Protein AF-J3P1W8-F1 (afdb_monomer_lite)

Sequence (292 aa):
MSPGVLLAPGYLTYLAATAWTIGYRFAWLTMVYPPERRAFFGLRDNEKKKWAGIAILWTFIPIWLDSIKPYLLLLASMVIDAAFCLCCCIISFALQESRDAIPLGVCALASGFLVVYHGWYNVCMQWKYLGVNNSVHMEHSKYRHKHHFALVKSAPWGKELRYFIYDGNPWDLGSRTANLRAALGASIWEWPLFWRQPERVEKYGRYGSESDLPMSERFLAMVRRLREEEPTASIPPVEEPRRGRSSEHTSSGDIAGTFELQRVQHTRADIHPAFRRRQATDRSSADIADMV

Foldseek 3Di:
DPPVPVVVVVVVVVVVVVVVLVVVVVVLVCVLCPVVCVVVVVDDPVVCVVCVVVCVVDHPRPQDLFNQLVVLLNLVVQLVVLVVQLVVLVVCVVVDDPDCVVVSVVSNVVSVCSNCVSVPPPNVVSCVACQQQVHDPCCCPPVVQWDKDWDWDQDPVGTDIDIDIDRHHFQGQVGSVVSNQQRQHVDPVSSNVSPDTRPQVVCQVVPPPPHRGDTHPVNVVVVVCVVVPDPPPPPPPPPPPPDPDDDDDDDDDDDDDDDDPPPPPPPPDDPPVVVVVVVVVVVVVVVVVVPD

Organism: Gaeumannomyces tritici (strain R3-111a-1) (NCBI:txid644352)

Structure (mmCIF, N/CA/C/O backbone):
data_AF-J3P1W8-F1
#
_entry.id   AF-J3P1W8-F1
#
loop_
_atom_site.group_PDB
_atom_site.id
_atom_site.type_symbol
_atom_site.label_atom_id
_atom_site.label_alt_id
_atom_site.label_comp_id
_atom_site.label_asym_id
_atom_site.label_entity_id
_atom_site.label_seq_id
_atom_site.pdbx_PDB_ins_code
_atom_site.Cartn_x
_atom_site.Cartn_y
_atom_site.Cartn_z
_atom_site.occupancy
_atom_site.B_iso_or_equiv
_atom_site.auth_seq_id
_atom_site.auth_comp_id
_atom_site.auth_asym_id
_atom_site.auth_atom_id
_atom_site.pdbx_PDB_model_num
ATOM 1 N N . MET A 1 1 ? -41.751 2.701 29.269 1.00 49.31 1 MET A N 1
ATOM 2 C CA . MET A 1 1 ? -41.100 1.805 28.287 1.00 49.31 1 MET A CA 1
ATOM 3 C C . MET A 1 1 ? -39.888 1.189 28.958 1.00 49.31 1 MET A C 1
ATOM 5 O O . MET A 1 1 ? -39.119 1.931 29.550 1.00 49.31 1 MET A O 1
ATOM 9 N N . SER A 1 2 ? -39.766 -0.141 28.951 1.00 47.50 2 SER A N 1
ATOM 10 C CA . SER A 1 2 ? -38.618 -0.824 29.561 1.00 47.50 2 SER A CA 1
ATOM 11 C C . SER A 1 2 ? -37.339 -0.476 28.781 1.00 47.50 2 SER A C 1
ATOM 13 O O . SER A 1 2 ? -37.315 -0.709 27.569 1.00 47.50 2 SER A O 1
ATOM 15 N N . PRO A 1 3 ? -36.282 0.047 29.430 1.00 54.16 3 PRO A N 1
ATOM 16 C CA . PRO A 1 3 ? -35.011 0.361 28.771 1.00 54.16 3 PRO A CA 1
ATOM 17 C C . PRO A 1 3 ? -34.315 -0.867 28.148 1.00 54.16 3 PRO A C 1
ATOM 19 O O . PRO A 1 3 ? -33.381 -0.712 27.369 1.00 54.16 3 PRO A O 1
ATOM 22 N N . GLY A 1 4 ? -34.792 -2.091 28.412 1.00 52.53 4 GLY A N 1
ATOM 23 C CA . GLY A 1 4 ? -34.206 -3.322 27.873 1.00 52.53 4 GLY A CA 1
ATOM 24 C C . GLY A 1 4 ? -34.480 -3.606 26.389 1.00 52.53 4 GLY A C 1
ATOM 25 O O . GLY A 1 4 ? -33.751 -4.388 25.789 1.00 52.53 4 GLY A O 1
ATOM 26 N N . VAL A 1 5 ? -35.493 -2.992 25.765 1.00 53.38 5 VAL A N 1
ATOM 27 C CA . VAL A 1 5 ? -35.917 -3.382 24.398 1.00 53.38 5 VAL A CA 1
ATOM 28 C C . VAL A 1 5 ? -35.161 -2.622 23.295 1.00 53.38 5 VAL A C 1
ATOM 30 O O . VAL A 1 5 ? -34.995 -3.136 22.193 1.00 53.38 5 VAL A O 1
ATOM 33 N N . LEU A 1 6 ? -34.626 -1.433 23.590 1.00 52.41 6 LEU A N 1
ATOM 34 C CA . LEU A 1 6 ? -33.919 -0.590 22.610 1.00 52.41 6 LEU A CA 1
ATOM 35 C C . LEU A 1 6 ? -32.416 -0.899 22.474 1.00 52.41 6 LEU A C 1
ATOM 37 O O . LEU A 1 6 ? -31.802 -0.487 21.494 1.00 52.41 6 LEU A O 1
ATOM 41 N N . LEU A 1 7 ? -31.828 -1.657 23.405 1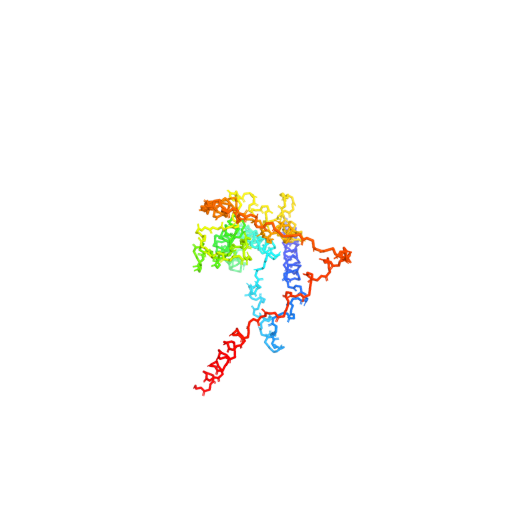.00 55.91 7 LEU A N 1
ATOM 42 C CA . LEU A 1 7 ? -30.406 -2.038 23.371 1.00 55.91 7 LEU A CA 1
ATOM 43 C C . LEU A 1 7 ? -30.119 -3.268 22.490 1.00 55.91 7 LEU A C 1
ATOM 45 O O . LEU A 1 7 ? -28.998 -3.437 22.009 1.00 55.91 7 LEU A O 1
ATOM 49 N N . ALA A 1 8 ? -31.126 -4.107 22.226 1.00 60.47 8 ALA A N 1
ATOM 50 C CA . ALA A 1 8 ? -30.959 -5.349 21.468 1.00 60.47 8 ALA A CA 1
ATOM 51 C C . ALA A 1 8 ? -30.479 -5.158 20.007 1.00 60.47 8 ALA A C 1
ATOM 53 O O . ALA A 1 8 ? -29.576 -5.889 19.590 1.00 60.47 8 ALA A O 1
ATOM 54 N N . PRO A 1 9 ? -30.984 -4.181 19.221 1.00 68.00 9 PRO A N 1
ATOM 55 C CA . PRO A 1 9 ? -30.551 -4.001 17.831 1.00 68.00 9 PRO A CA 1
ATOM 56 C C . PRO A 1 9 ? -29.108 -3.489 17.722 1.00 68.00 9 PRO A C 1
ATOM 58 O O . PRO A 1 9 ? -28.345 -3.939 16.865 1.00 68.00 9 PRO A O 1
ATOM 61 N N . GLY A 1 10 ? -28.714 -2.572 18.614 1.00 65.06 10 GLY A N 1
ATOM 62 C CA . GLY A 1 10 ? -27.361 -2.013 18.643 1.00 65.06 10 GLY A CA 1
ATOM 63 C C . GLY A 1 10 ? -26.318 -3.064 19.018 1.00 65.06 10 GLY A C 1
ATOM 64 O O . GLY A 1 10 ? -25.284 -3.173 18.361 1.00 65.06 10 GLY A O 1
ATOM 65 N N . TYR A 1 11 ? -26.628 -3.902 20.011 1.00 66.56 11 TYR A N 1
ATOM 66 C CA . TYR A 1 11 ? -25.740 -4.976 20.450 1.00 66.56 11 TYR A CA 1
ATOM 67 C C . TYR A 1 11 ? -25.550 -6.061 19.379 1.00 66.56 11 TYR A C 1
ATOM 69 O O . TYR A 1 11 ? -24.421 -6.470 19.110 1.00 66.56 11 TYR A O 1
ATOM 77 N N . LEU A 1 12 ? -26.623 -6.478 18.697 1.00 71.62 12 LEU A N 1
ATOM 78 C CA . LEU A 1 12 ? -26.531 -7.440 17.592 1.00 71.62 12 LEU A CA 1
ATOM 79 C C . LEU A 1 12 ? -25.739 -6.884 16.401 1.00 71.62 12 LEU A C 1
ATOM 81 O O . LEU A 1 12 ? -24.929 -7.604 15.820 1.00 71.62 12 LEU A O 1
ATOM 85 N N . THR A 1 13 ? -25.917 -5.602 16.071 1.00 70.69 13 THR A N 1
ATOM 86 C CA . THR A 1 13 ? -25.155 -4.941 14.998 1.00 70.69 13 THR A CA 1
ATOM 87 C C . THR A 1 13 ? -23.667 -4.862 15.344 1.00 70.69 13 THR A C 1
ATOM 89 O O . THR A 1 13 ? -22.818 -5.157 14.504 1.00 70.69 13 THR A O 1
ATOM 92 N N . TYR A 1 14 ? -23.342 -4.539 16.599 1.00 68.44 14 TYR A N 1
ATOM 93 C CA . TYR A 1 14 ? -21.970 -4.541 17.101 1.00 68.44 14 TYR A CA 1
ATOM 94 C C . TYR A 1 14 ? -21.339 -5.939 17.048 1.00 68.44 14 TYR A C 1
ATOM 96 O O . TYR A 1 14 ? -20.218 -6.088 16.559 1.00 68.44 14 TYR A O 1
ATOM 104 N N . LEU A 1 15 ? -22.055 -6.978 17.489 1.00 72.12 15 LEU A N 1
ATOM 105 C CA . LEU A 1 15 ? -21.570 -8.357 17.421 1.00 72.12 15 LEU A CA 1
ATOM 106 C C . LEU A 1 15 ? -21.371 -8.826 15.978 1.00 72.12 15 LEU A C 1
ATOM 108 O O . LEU A 1 15 ? -20.354 -9.450 15.688 1.00 72.12 15 LEU A O 1
ATOM 112 N N . ALA A 1 16 ? -22.286 -8.493 15.066 1.00 72.56 16 ALA A N 1
ATOM 113 C CA . ALA A 1 16 ? -22.156 -8.824 13.650 1.00 72.56 16 ALA A CA 1
ATOM 114 C C . ALA A 1 16 ? -20.953 -8.116 13.006 1.00 72.56 16 ALA A C 1
ATOM 116 O O . ALA A 1 16 ? -20.171 -8.757 12.305 1.00 72.56 16 ALA A O 1
ATOM 117 N N . ALA A 1 17 ? -20.747 -6.827 13.295 1.00 67.25 17 ALA A N 1
ATOM 118 C CA . ALA A 1 17 ? -19.581 -6.077 12.827 1.00 67.25 17 ALA A CA 1
ATOM 119 C C . ALA A 1 17 ? -18.270 -6.628 13.417 1.00 67.25 17 ALA A C 1
ATOM 121 O O . ALA A 1 17 ? -17.271 -6.773 12.713 1.00 67.25 17 ALA A O 1
ATOM 122 N N . THR A 1 18 ? -18.273 -7.010 14.693 1.00 68.75 18 THR A N 1
ATOM 123 C CA . THR A 1 18 ? -17.103 -7.596 15.363 1.00 68.75 18 THR A CA 1
ATOM 124 C C . THR A 1 18 ? -16.788 -8.991 14.815 1.00 68.75 18 THR A C 1
ATOM 126 O O . THR A 1 18 ? -15.640 -9.305 14.516 1.00 68.75 18 THR A O 1
ATOM 129 N N . ALA A 1 19 ? -17.802 -9.828 14.599 1.00 71.81 19 ALA A N 1
ATOM 130 C CA . ALA A 1 19 ? -17.633 -11.138 13.982 1.00 71.81 19 ALA A CA 1
ATOM 131 C C . ALA A 1 19 ? -17.141 -11.021 12.532 1.00 71.81 19 ALA A C 1
ATOM 133 O O . ALA A 1 19 ? -16.239 -11.756 12.133 1.00 71.81 19 ALA A O 1
ATOM 134 N N . TRP A 1 20 ? -17.674 -10.065 11.763 1.00 73.38 20 TRP A N 1
ATOM 135 C CA . TRP A 1 20 ? -17.213 -9.767 10.408 1.00 73.38 20 TRP A CA 1
ATOM 136 C C . TRP A 1 20 ? -15.752 -9.320 10.393 1.00 73.38 20 TRP A C 1
ATOM 138 O O . TRP A 1 20 ? -14.963 -9.856 9.624 1.00 73.38 20 TRP A O 1
ATOM 148 N N . THR A 1 21 ? -15.358 -8.387 11.259 1.00 66.56 21 THR A N 1
ATOM 149 C CA . THR A 1 21 ? -13.974 -7.889 11.325 1.00 66.56 21 THR A CA 1
ATOM 150 C C . THR A 1 21 ? -12.999 -8.969 11.780 1.00 66.56 21 THR A C 1
ATOM 152 O O . THR A 1 21 ? -11.918 -9.084 11.206 1.00 66.56 21 THR A O 1
ATOM 155 N N . ILE A 1 22 ? -13.379 -9.822 12.737 1.00 69.31 22 ILE A N 1
ATOM 156 C CA . ILE A 1 22 ? -12.588 -10.995 13.135 1.00 69.31 22 ILE A CA 1
ATOM 157 C C . ILE A 1 22 ? -12.471 -11.984 11.970 1.00 69.31 22 ILE A C 1
ATOM 159 O O . ILE A 1 22 ? -11.361 -12.385 11.625 1.00 69.31 22 ILE A O 1
ATOM 163 N N . GLY A 1 23 ? -13.587 -12.353 11.335 1.00 72.69 23 GLY A N 1
ATOM 164 C CA . GLY A 1 23 ? -13.613 -13.288 10.207 1.00 72.69 23 GLY A CA 1
ATOM 165 C C . GLY A 1 23 ? -12.807 -12.780 9.014 1.00 72.69 23 GLY A C 1
ATOM 166 O O . GLY A 1 23 ? -12.010 -13.523 8.444 1.00 72.69 23 GLY A O 1
ATOM 167 N N . TYR A 1 24 ? -12.931 -11.487 8.710 1.00 67.62 24 TYR A N 1
ATOM 168 C CA . TYR A 1 24 ? -12.096 -10.783 7.748 1.00 67.62 24 TYR A CA 1
ATOM 169 C C . TYR A 1 24 ? -10.630 -10.947 8.161 1.00 67.62 24 TYR A C 1
ATOM 171 O O . TYR A 1 24 ? -9.873 -11.579 7.431 1.00 67.62 24 TYR A O 1
ATOM 179 N N . ARG A 1 25 ? -10.214 -10.494 9.351 1.00 68.25 25 ARG A N 1
ATOM 180 C CA . ARG A 1 25 ? -8.817 -10.582 9.833 1.00 68.25 25 ARG A CA 1
ATOM 181 C C . ARG A 1 25 ? -8.245 -12.010 9.816 1.00 68.25 25 ARG A C 1
ATOM 183 O O . ARG A 1 25 ? -7.060 -12.190 9.541 1.00 68.25 25 ARG A O 1
ATOM 190 N N . PHE A 1 26 ? -9.063 -13.032 10.053 1.00 68.31 26 PHE A N 1
ATOM 191 C CA . PHE A 1 26 ? -8.654 -14.432 9.907 1.00 68.31 26 PHE A CA 1
ATOM 192 C C . PHE A 1 26 ? -8.464 -14.848 8.440 1.00 68.31 26 PHE A C 1
ATOM 194 O O . PHE A 1 26 ? -7.439 -15.447 8.102 1.00 68.31 26 PHE A O 1
ATOM 201 N N . ALA A 1 27 ? -9.395 -14.497 7.547 1.00 69.81 27 ALA A N 1
ATOM 202 C CA . ALA A 1 27 ? -9.231 -14.696 6.102 1.00 69.81 27 ALA A CA 1
ATOM 203 C C . ALA A 1 27 ? -7.961 -13.991 5.583 1.00 69.81 27 ALA A C 1
ATOM 205 O O . ALA A 1 27 ? -7.219 -14.514 4.757 1.00 69.81 27 ALA A O 1
ATOM 206 N N . TRP A 1 28 ? -7.641 -12.844 6.167 1.00 68.38 28 TRP A N 1
ATOM 207 C CA . TRP A 1 28 ? -6.422 -12.092 5.920 1.00 68.38 28 TRP A CA 1
ATOM 208 C C . TRP A 1 28 ? -5.147 -12.810 6.332 1.00 68.38 28 TRP A C 1
ATOM 210 O O . TRP A 1 28 ? -4.242 -12.977 5.515 1.00 68.38 28 TRP A O 1
ATOM 220 N N . LEU A 1 29 ? -5.074 -13.271 7.580 1.00 65.00 29 LEU A N 1
ATOM 221 C CA . LEU A 1 29 ? -3.913 -14.007 8.084 1.00 65.00 29 LEU A CA 1
ATOM 222 C C . LEU A 1 29 ? -3.648 -15.281 7.274 1.00 65.00 29 LEU A C 1
ATOM 224 O O . LEU A 1 29 ? -2.493 -15.634 7.038 1.00 65.00 29 LEU A O 1
ATOM 228 N N . THR A 1 30 ? -4.704 -15.950 6.809 1.00 67.19 30 THR A N 1
ATOM 229 C CA . THR A 1 30 ? -4.569 -17.161 5.987 1.00 67.19 30 THR A CA 1
ATOM 230 C C . THR A 1 30 ? -4.081 -16.868 4.567 1.00 67.19 30 THR A C 1
ATOM 232 O O . THR A 1 30 ? -3.274 -17.636 4.047 1.00 67.19 30 THR A O 1
ATOM 235 N N . MET A 1 31 ? -4.484 -15.744 3.964 1.00 64.31 31 MET A N 1
ATOM 236 C CA . MET A 1 31 ? -4.019 -15.336 2.631 1.00 64.31 31 MET A CA 1
ATOM 237 C C . MET A 1 31 ? -2.599 -14.780 2.620 1.00 64.31 31 MET A C 1
ATOM 239 O O . MET A 1 31 ? -1.829 -15.052 1.703 1.00 64.31 31 MET A O 1
ATOM 243 N N . VAL A 1 32 ? -2.248 -13.990 3.630 1.00 61.75 32 VAL A N 1
ATOM 244 C CA . VAL A 1 32 ? -0.929 -13.364 3.725 1.00 61.75 32 VAL A CA 1
ATOM 245 C C . VAL A 1 32 ? 0.147 -14.392 4.122 1.00 61.75 32 VAL A C 1
ATOM 247 O O . VAL A 1 32 ? 1.322 -14.220 3.799 1.00 61.75 32 VAL A O 1
ATOM 250 N N . TYR A 1 33 ? -0.248 -15.495 4.768 1.00 62.16 33 TYR A N 1
ATOM 251 C CA . TYR A 1 33 ? 0.651 -16.560 5.216 1.00 62.16 33 TYR A CA 1
ATOM 252 C C . TYR A 1 33 ? 0.285 -17.925 4.606 1.00 62.16 33 TYR A C 1
ATOM 254 O O . TYR A 1 33 ? -0.078 -18.861 5.341 1.00 62.16 33 TYR A O 1
ATOM 262 N N . PRO A 1 34 ? 0.387 -18.076 3.267 1.00 64.25 34 PRO A N 1
ATOM 263 C CA . PRO A 1 34 ? 0.054 -19.333 2.621 1.00 64.25 34 PRO A CA 1
ATOM 264 C C . PRO A 1 34 ? 0.943 -20.447 3.196 1.00 64.25 34 PRO A C 1
ATOM 266 O O . PRO A 1 34 ? 2.145 -20.236 3.403 1.00 64.25 34 PRO A O 1
ATOM 269 N N . PRO A 1 35 ? 0.377 -21.629 3.496 1.00 63.41 35 PRO A N 1
ATOM 270 C CA . PRO A 1 35 ? 1.090 -22.709 4.177 1.00 63.41 35 PRO A CA 1
ATOM 271 C C . PRO A 1 35 ? 2.383 -23.122 3.461 1.00 63.41 35 PRO A C 1
ATOM 273 O O . PRO A 1 35 ? 3.366 -23.447 4.121 1.00 63.41 35 PRO A O 1
ATOM 276 N N . GLU A 1 36 ? 2.424 -22.994 2.137 1.00 66.94 36 GLU A N 1
ATOM 277 C CA . GLU A 1 36 ? 3.589 -23.281 1.293 1.00 66.94 36 GLU A CA 1
ATOM 278 C C . GLU A 1 36 ? 4.794 -22.365 1.583 1.00 66.94 36 GLU A C 1
ATOM 280 O O . GLU A 1 36 ? 5.940 -22.809 1.544 1.00 66.94 36 GLU A O 1
ATOM 285 N N . ARG A 1 37 ? 4.565 -21.101 1.971 1.00 58.91 37 ARG A N 1
ATOM 286 C CA . ARG A 1 37 ? 5.644 -20.147 2.302 1.00 58.91 37 ARG A CA 1
ATOM 287 C C . ARG A 1 37 ? 6.182 -20.299 3.724 1.00 58.91 37 ARG A C 1
ATOM 289 O O . ARG A 1 37 ? 7.222 -19.726 4.041 1.00 58.91 37 ARG A O 1
ATOM 296 N N . ARG A 1 38 ? 5.545 -21.117 4.571 1.00 59.44 38 ARG A N 1
ATOM 297 C CA . ARG A 1 38 ? 6.043 -21.422 5.929 1.00 59.44 38 ARG A CA 1
ATOM 298 C C . ARG A 1 38 ? 7.351 -22.211 5.901 1.00 59.44 38 ARG A C 1
ATOM 300 O O . ARG A 1 38 ? 8.136 -22.113 6.839 1.00 59.44 38 ARG A O 1
ATOM 307 N N . ALA A 1 39 ? 7.593 -22.967 4.829 1.00 57.97 39 ALA A N 1
ATOM 308 C CA . ALA A 1 39 ? 8.823 -23.732 4.641 1.00 57.97 39 ALA A CA 1
ATOM 309 C C . ALA A 1 39 ? 10.032 -22.842 4.296 1.00 57.97 39 ALA A C 1
ATOM 311 O O . ALA A 1 39 ? 11.158 -23.177 4.654 1.00 57.97 39 ALA A O 1
ATOM 312 N N . PHE A 1 40 ? 9.804 -21.688 3.654 1.00 50.62 40 PHE A N 1
ATOM 313 C CA . PHE A 1 40 ? 10.871 -20.814 3.152 1.00 50.62 40 PHE A CA 1
ATOM 314 C C . PHE A 1 40 ? 11.684 -20.140 4.267 1.00 50.62 40 PHE A C 1
ATOM 316 O O . PHE A 1 40 ? 12.848 -19.810 4.066 1.00 50.62 40 PHE A O 1
ATOM 323 N N . PHE A 1 41 ? 11.109 -19.968 5.461 1.00 52.94 41 PHE A N 1
ATOM 324 C CA . PHE A 1 41 ? 11.798 -19.278 6.553 1.00 52.94 41 PHE A CA 1
ATOM 325 C C . PHE A 1 41 ? 12.820 -20.126 7.307 1.00 52.94 41 PHE A C 1
ATOM 327 O O . PHE A 1 41 ? 13.525 -19.564 8.135 1.00 52.94 41 PHE A O 1
ATOM 334 N N . GLY A 1 42 ? 12.926 -21.440 7.065 1.00 51.66 42 GLY A N 1
ATOM 335 C CA . GLY A 1 42 ? 13.964 -22.283 7.684 1.00 51.66 42 GLY A CA 1
ATOM 336 C C . GLY A 1 42 ? 14.024 -22.244 9.223 1.00 51.66 42 GLY A C 1
ATOM 337 O O . GLY A 1 42 ? 14.964 -22.773 9.808 1.00 51.66 42 GLY A O 1
ATOM 338 N N . LEU A 1 43 ? 13.044 -21.620 9.886 1.00 55.28 43 LEU A N 1
ATOM 339 C CA . LEU A 1 43 ? 13.015 -21.436 11.331 1.00 55.28 43 LEU A CA 1
ATOM 340 C C . LEU A 1 43 ? 12.902 -22.809 11.991 1.00 55.28 43 LEU A C 1
ATOM 342 O O . LEU A 1 43 ? 12.087 -23.635 11.581 1.00 55.28 43 LEU A O 1
ATOM 346 N N . ARG A 1 44 ? 13.714 -23.069 13.014 1.00 59.00 44 ARG A N 1
ATOM 347 C CA . ARG A 1 44 ? 13.685 -24.317 13.795 1.00 59.00 44 ARG A CA 1
ATOM 348 C C . ARG A 1 44 ? 12.325 -24.448 14.495 1.00 59.00 44 ARG A C 1
ATOM 350 O O . ARG A 1 44 ? 11.780 -23.446 14.953 1.00 59.00 44 ARG A O 1
ATOM 357 N N . ASP A 1 45 ? 11.767 -25.654 14.636 1.00 63.84 45 ASP A N 1
ATOM 358 C CA . ASP A 1 45 ? 10.393 -25.857 15.154 1.00 63.84 45 ASP A CA 1
ATOM 359 C C . ASP A 1 45 ? 10.114 -25.223 16.535 1.00 63.84 45 ASP A C 1
ATOM 361 O O . ASP A 1 45 ? 8.984 -24.823 16.824 1.00 63.84 45 ASP A O 1
ATOM 365 N N . ASN A 1 46 ? 11.145 -25.047 17.365 1.00 52.25 46 ASN A N 1
ATOM 366 C CA . ASN A 1 46 ? 11.035 -24.372 18.663 1.00 52.25 46 ASN A CA 1
ATOM 367 C C . ASN A 1 46 ? 10.990 -22.838 18.562 1.00 52.25 46 ASN A C 1
ATOM 369 O O . ASN A 1 46 ? 10.363 -22.182 19.395 1.00 52.25 46 ASN A O 1
ATOM 373 N N . GLU A 1 47 ? 11.591 -22.259 17.526 1.00 56.03 47 GLU A N 1
ATOM 374 C CA . GLU A 1 47 ? 11.473 -20.834 17.219 1.00 56.03 47 GLU A CA 1
ATOM 375 C C . GLU A 1 47 ? 10.139 -20.531 16.537 1.00 56.03 47 GLU A C 1
ATOM 377 O O . GLU A 1 47 ? 9.532 -19.507 16.835 1.00 56.03 47 GLU A O 1
ATOM 382 N N . LYS A 1 48 ? 9.599 -21.458 15.731 1.00 55.12 48 LYS A N 1
ATOM 383 C CA . LYS A 1 48 ? 8.266 -21.312 15.120 1.00 55.12 48 LYS A CA 1
ATOM 384 C C . LYS A 1 48 ? 7.165 -21.064 16.154 1.00 55.12 48 LYS A C 1
ATOM 386 O O . LYS A 1 48 ? 6.268 -20.283 15.877 1.00 55.12 48 LYS A O 1
ATOM 391 N N . LYS A 1 49 ? 7.222 -21.678 17.346 1.00 56.09 49 LYS A N 1
ATOM 392 C CA . LYS A 1 49 ? 6.216 -21.471 18.412 1.00 56.09 49 LYS A CA 1
ATOM 393 C C . LYS A 1 49 ? 6.364 -20.119 19.116 1.00 56.09 49 LYS A C 1
ATOM 395 O O . LYS A 1 49 ? 5.361 -19.452 19.360 1.00 56.09 49 LYS A O 1
ATOM 400 N N . LYS A 1 50 ? 7.602 -19.693 19.396 1.00 52.06 50 LYS A N 1
ATOM 401 C CA . LYS A 1 50 ? 7.890 -18.376 19.993 1.00 52.06 50 LYS A CA 1
ATOM 402 C C . LYS A 1 50 ? 7.534 -17.244 19.028 1.00 52.06 50 LYS A C 1
ATOM 404 O O . LYS A 1 50 ? 6.844 -16.304 19.410 1.00 52.06 50 LYS A O 1
ATOM 409 N N . TRP A 1 51 ? 7.912 -17.386 17.760 1.00 44.28 51 TRP A N 1
ATOM 410 C CA . TRP A 1 51 ? 7.573 -16.427 16.716 1.00 44.28 51 TRP A CA 1
ATOM 411 C C . TRP A 1 51 ? 6.114 -16.504 16.285 1.00 44.28 51 TRP A C 1
ATOM 413 O O . TRP A 1 51 ? 5.579 -15.470 15.938 1.00 44.28 51 TRP A O 1
ATOM 423 N N . ALA A 1 52 ? 5.420 -17.644 16.362 1.00 46.75 52 ALA A N 1
ATOM 424 C CA . ALA A 1 52 ? 3.973 -17.677 16.122 1.00 46.75 52 ALA A CA 1
ATOM 425 C C . ALA A 1 52 ? 3.212 -16.856 17.173 1.00 46.75 52 ALA A C 1
ATOM 427 O O . ALA A 1 52 ? 2.334 -16.083 16.809 1.00 46.75 52 ALA A O 1
ATOM 428 N N . GLY A 1 53 ? 3.590 -16.953 18.455 1.00 42.38 53 GLY A N 1
ATOM 429 C CA . GLY A 1 53 ? 3.005 -16.129 19.519 1.00 42.38 53 GLY A CA 1
ATOM 430 C C . GLY A 1 53 ? 3.305 -14.631 19.369 1.00 42.38 53 GLY A C 1
ATOM 431 O O . GLY A 1 53 ? 2.430 -13.805 19.608 1.00 42.38 53 GLY A O 1
ATOM 432 N N . ILE A 1 54 ? 4.514 -14.276 18.916 1.00 41.94 54 ILE A N 1
ATOM 433 C CA . ILE A 1 54 ? 4.963 -12.879 18.748 1.00 41.94 54 ILE A CA 1
ATOM 434 C C . ILE A 1 54 ? 4.527 -12.275 17.394 1.00 41.94 54 ILE A C 1
ATOM 436 O O . ILE A 1 54 ? 4.214 -11.093 17.319 1.00 41.94 54 ILE A O 1
ATOM 440 N N . ALA A 1 55 ? 4.419 -13.064 16.323 1.00 44.19 55 ALA A N 1
ATOM 441 C CA . ALA A 1 55 ? 3.946 -12.621 15.006 1.00 44.19 55 ALA A CA 1
ATOM 442 C C . ALA A 1 55 ? 2.447 -12.285 15.005 1.00 44.19 55 ALA A C 1
ATOM 444 O O . ALA A 1 55 ? 2.008 -11.444 14.217 1.00 44.19 55 ALA A O 1
ATOM 445 N N . ILE A 1 56 ? 1.681 -12.901 15.916 1.00 49.97 56 ILE A N 1
ATOM 446 C CA . ILE A 1 56 ? 0.280 -12.559 16.200 1.00 49.97 56 ILE A CA 1
ATOM 447 C C . ILE A 1 56 ? 0.169 -11.165 16.841 1.00 49.97 56 ILE A C 1
ATOM 449 O O . ILE A 1 56 ? -0.817 -10.463 16.629 1.00 49.97 56 ILE A O 1
ATOM 453 N N . LEU A 1 57 ? 1.206 -10.704 17.542 1.00 48.44 57 LEU A N 1
ATOM 454 C CA . LEU A 1 57 ? 1.260 -9.393 18.183 1.00 48.44 57 LEU A CA 1
ATOM 455 C C . LEU A 1 57 ? 1.695 -8.286 17.200 1.00 48.44 57 LEU A C 1
ATOM 457 O O . LEU A 1 57 ? 2.566 -7.506 17.536 1.00 48.44 57 LEU A O 1
ATOM 461 N N . TRP A 1 58 ? 1.018 -8.146 16.048 1.00 52.19 58 TRP A N 1
ATOM 462 C CA . TRP A 1 58 ? 1.081 -6.989 15.113 1.00 52.19 58 TRP A CA 1
ATOM 463 C C . TRP A 1 58 ? 1.870 -7.150 13.797 1.00 52.19 58 TRP A C 1
ATOM 465 O O . TRP A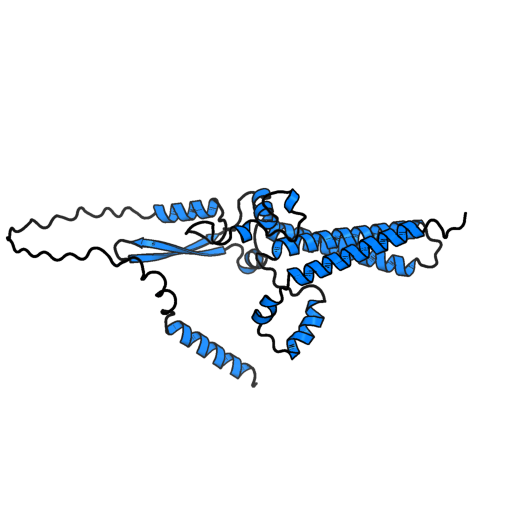 1 58 ? 2.320 -6.176 13.197 1.00 52.19 58 TRP A O 1
ATOM 475 N N . THR A 1 59 ? 1.909 -8.373 13.259 1.00 53.91 59 THR A N 1
ATOM 476 C CA . THR A 1 59 ? 2.286 -8.699 11.868 1.00 53.91 59 THR A CA 1
ATOM 477 C C . THR A 1 59 ? 3.746 -8.411 11.500 1.00 53.91 59 THR A C 1
ATOM 479 O O . THR A 1 59 ? 4.042 -7.605 10.624 1.00 53.91 59 THR A O 1
ATOM 482 N N . PHE A 1 60 ? 4.671 -9.202 12.056 1.00 55.94 60 PHE A N 1
ATOM 483 C CA . PHE A 1 60 ? 5.998 -9.470 11.460 1.00 55.94 60 PHE A CA 1
ATOM 484 C C . PHE A 1 60 ? 5.888 -10.251 10.136 1.00 55.94 60 PHE A C 1
ATOM 486 O O . PHE A 1 60 ? 6.649 -11.178 9.858 1.00 55.94 60 PHE A O 1
ATOM 493 N N . ILE A 1 61 ? 4.885 -9.932 9.327 1.00 63.38 61 ILE A N 1
ATOM 494 C CA . ILE A 1 61 ? 4.702 -10.550 8.036 1.00 63.38 61 ILE A CA 1
ATOM 495 C C . ILE A 1 61 ? 5.524 -9.722 7.054 1.00 63.38 61 ILE A C 1
ATOM 497 O O . ILE A 1 61 ? 5.233 -8.537 6.877 1.00 63.38 61 ILE A O 1
ATOM 501 N N . PRO A 1 62 ? 6.539 -10.315 6.408 1.00 67.25 62 PRO A N 1
ATOM 502 C CA . PRO A 1 62 ? 7.217 -9.633 5.326 1.00 67.25 62 PRO A CA 1
ATOM 503 C C . PRO A 1 62 ? 6.189 -9.298 4.249 1.00 67.25 62 PRO A C 1
ATOM 505 O O . PRO A 1 62 ? 5.471 -10.170 3.756 1.00 67.25 62 PRO A O 1
ATOM 508 N N . ILE A 1 63 ? 6.093 -8.008 3.941 1.00 74.50 63 ILE A N 1
ATOM 509 C CA . ILE A 1 63 ? 5.176 -7.494 2.935 1.00 74.50 63 ILE A CA 1
ATOM 510 C C . ILE A 1 63 ? 5.865 -7.647 1.582 1.00 74.50 63 ILE A C 1
ATOM 512 O O . ILE A 1 63 ? 6.891 -7.021 1.318 1.00 74.50 63 ILE A O 1
ATOM 516 N N . TRP A 1 64 ? 5.289 -8.490 0.738 1.00 81.00 64 TRP A N 1
ATOM 517 C CA . TRP A 1 64 ? 5.759 -8.795 -0.605 1.00 81.00 64 TRP A CA 1
ATOM 518 C C . TRP A 1 64 ? 4.881 -8.122 -1.660 1.00 81.00 64 TRP A C 1
ATOM 520 O O . TRP A 1 64 ? 3.834 -7.543 -1.365 1.00 81.00 64 TRP A O 1
ATOM 530 N N . LEU A 1 65 ? 5.294 -8.229 -2.923 1.00 82.81 65 LEU A N 1
ATOM 531 C CA . LEU A 1 65 ? 4.604 -7.618 -4.059 1.00 82.81 65 LEU A CA 1
ATOM 532 C C . LEU A 1 65 ? 3.118 -8.025 -4.148 1.00 82.81 65 LEU A C 1
ATOM 534 O O . LEU A 1 65 ? 2.266 -7.194 -4.475 1.00 82.81 65 LEU A O 1
ATOM 538 N N . ASP A 1 66 ? 2.817 -9.284 -3.833 1.00 84.25 66 ASP A N 1
ATOM 539 C CA . ASP A 1 66 ? 1.476 -9.877 -3.792 1.00 84.25 66 ASP A CA 1
ATOM 540 C C . ASP A 1 66 ? 0.689 -9.498 -2.542 1.00 84.25 66 ASP A C 1
ATOM 542 O O . ASP A 1 66 ? -0.525 -9.307 -2.619 1.00 84.25 66 ASP A O 1
ATOM 546 N N . SER A 1 67 ? 1.372 -9.298 -1.415 1.00 85.44 67 SER A N 1
ATOM 547 C CA . SER A 1 67 ? 0.719 -9.009 -0.145 1.00 85.44 67 SER A CA 1
ATOM 548 C C . SER A 1 67 ? 0.510 -7.513 0.148 1.00 85.44 67 SER A C 1
ATOM 550 O O . SER A 1 67 ? -0.119 -7.176 1.147 1.00 85.44 67 SER A O 1
ATOM 552 N N . ILE A 1 68 ? 1.007 -6.594 -0.689 1.00 87.88 68 ILE A N 1
ATOM 553 C CA . ILE A 1 68 ? 0.838 -5.136 -0.497 1.00 87.88 68 ILE A CA 1
ATOM 554 C C . ILE A 1 68 ? -0.627 -4.706 -0.612 1.00 87.88 68 ILE A C 1
ATOM 556 O O . ILE A 1 68 ? -1.083 -3.942 0.235 1.00 87.88 68 ILE A O 1
ATOM 560 N N . LYS A 1 69 ? -1.362 -5.148 -1.650 1.00 91.44 69 LYS A N 1
ATOM 561 C CA . LYS A 1 69 ? -2.788 -4.796 -1.792 1.00 91.44 69 LYS A CA 1
ATOM 562 C C . LYS A 1 69 ? -3.529 -5.202 -0.539 1.00 91.44 69 LYS A C 1
ATOM 564 O O . LYS A 1 69 ? -4.210 -4.346 0.031 1.00 91.44 69 LYS A O 1
ATOM 569 N N . PRO A 1 70 ? -3.372 -6.464 -0.092 1.00 88.38 70 PRO A N 1
ATOM 570 C CA . PRO A 1 70 ? -3.984 -6.810 1.138 1.00 88.38 70 PRO A CA 1
ATOM 571 C C . PRO A 1 70 ? -3.480 -5.862 2.257 1.00 88.38 70 PRO A C 1
ATOM 573 O O . PRO A 1 70 ? -4.250 -5.139 2.885 1.00 88.38 70 PRO A O 1
ATOM 576 N N . TYR A 1 71 ? -2.189 -5.792 2.523 1.00 87.38 71 TYR A N 1
ATOM 577 C CA . TYR A 1 71 ? -1.676 -4.978 3.624 1.00 87.38 71 TYR A CA 1
ATOM 578 C C . TYR A 1 71 ? -2.264 -3.542 3.705 1.00 87.38 71 TYR A C 1
ATOM 580 O O . TYR A 1 71 ? -2.664 -3.094 4.781 1.00 87.38 71 TYR A O 1
ATOM 588 N N . LEU A 1 72 ? -2.430 -2.858 2.568 1.00 89.62 72 LEU A N 1
ATOM 589 C CA . LEU A 1 72 ? -3.045 -1.528 2.497 1.00 89.62 72 LEU A CA 1
ATOM 590 C C . LEU A 1 72 ? -4.531 -1.497 2.896 1.00 89.62 72 LEU A C 1
ATOM 592 O O . LEU A 1 72 ? -4.947 -0.572 3.602 1.00 89.62 72 LEU A O 1
ATOM 596 N N . LEU A 1 73 ? -5.335 -2.482 2.480 1.00 90.38 73 LEU A N 1
ATOM 597 C CA . LEU A 1 73 ? -6.750 -2.555 2.874 1.00 90.38 73 LEU A CA 1
ATOM 598 C C . LEU A 1 73 ? -6.904 -2.964 4.341 1.00 90.38 73 LEU A C 1
ATOM 600 O O . LEU A 1 73 ? -7.824 -2.484 4.999 1.00 90.38 73 LEU A O 1
ATOM 604 N N . LEU A 1 74 ? -6.003 -3.801 4.870 1.00 85.62 74 LEU A N 1
ATOM 605 C CA . LEU A 1 74 ? -5.972 -4.121 6.299 1.00 85.62 74 LEU A CA 1
ATOM 606 C C . LEU A 1 74 ? -5.776 -2.843 7.117 1.00 85.62 74 LEU A C 1
ATOM 608 O O . LEU A 1 74 ? -6.587 -2.549 7.992 1.00 85.62 74 LEU A O 1
ATOM 612 N N . LEU A 1 75 ? -4.762 -2.046 6.776 1.00 86.56 75 LEU A N 1
ATOM 613 C CA . LEU A 1 75 ? -4.515 -0.757 7.416 1.00 86.56 75 LEU A CA 1
ATOM 614 C C . LEU A 1 75 ? -5.745 0.161 7.378 1.00 86.56 75 LEU A C 1
ATOM 616 O O . LEU A 1 75 ? -6.130 0.708 8.409 1.00 86.56 75 LEU A O 1
ATOM 620 N N . ALA A 1 76 ? -6.393 0.293 6.217 1.00 89.19 76 ALA A N 1
ATOM 621 C CA . ALA A 1 76 ? -7.602 1.104 6.083 1.00 89.19 76 ALA A CA 1
ATOM 622 C C . ALA A 1 76 ? -8.757 0.569 6.953 1.00 89.19 76 ALA A C 1
ATOM 624 O O . ALA A 1 76 ? -9.400 1.340 7.663 1.00 89.19 76 ALA A O 1
ATOM 625 N N . SER A 1 77 ? -8.982 -0.750 6.953 1.00 86.12 77 SER A N 1
ATOM 626 C CA . SER A 1 77 ? -10.032 -1.387 7.757 1.00 86.12 77 SER A CA 1
ATOM 627 C C . SER A 1 77 ? -9.829 -1.187 9.259 1.00 86.12 77 SER A C 1
ATOM 629 O O . SER A 1 77 ? -10.786 -0.880 9.956 1.00 86.12 77 SER A O 1
ATOM 631 N N . MET A 1 78 ? -8.589 -1.240 9.758 1.00 83.56 78 MET A N 1
ATOM 632 C CA . MET A 1 78 ? -8.299 -0.999 11.177 1.00 83.56 78 MET A CA 1
ATOM 633 C C . MET A 1 78 ? -8.691 0.410 11.630 1.00 83.56 78 MET A C 1
ATOM 635 O O . MET A 1 78 ? -9.174 0.581 12.747 1.00 83.56 78 MET A O 1
ATOM 639 N N . VAL A 1 79 ? -8.502 1.414 10.771 1.00 86.81 79 VAL A N 1
ATOM 640 C CA . VAL A 1 79 ? -8.907 2.798 11.060 1.00 86.81 79 VAL A CA 1
ATOM 641 C C . VAL A 1 79 ? -10.424 2.928 11.064 1.00 86.81 79 VAL A C 1
ATOM 643 O O . VAL A 1 79 ? -10.967 3.566 11.961 1.00 86.81 79 VAL A O 1
ATOM 646 N N . ILE A 1 80 ? -11.104 2.308 10.096 1.00 87.56 80 ILE A N 1
ATOM 647 C CA . ILE A 1 80 ? -12.571 2.306 10.018 1.00 87.56 80 ILE A CA 1
ATOM 648 C C . ILE A 1 80 ? -13.165 1.627 11.258 1.00 87.56 80 ILE A C 1
ATOM 650 O O . ILE A 1 80 ? -14.041 2.202 11.899 1.00 87.56 80 ILE A O 1
ATOM 654 N N . ASP A 1 81 ? -12.643 0.460 11.641 1.00 83.94 81 ASP A N 1
ATOM 655 C CA . ASP A 1 81 ? -13.073 -0.281 12.830 1.00 83.94 81 ASP A CA 1
ATOM 656 C C . ASP A 1 81 ? -12.865 0.545 14.105 1.00 83.94 81 ASP A C 1
ATOM 658 O O . ASP A 1 81 ? -13.764 0.656 14.936 1.00 83.94 81 ASP A O 1
ATOM 662 N N . ALA A 1 82 ? -11.687 1.157 14.262 1.00 85.62 82 ALA A N 1
ATOM 663 C CA . ALA A 1 82 ? -11.382 1.977 15.428 1.00 85.62 82 ALA A CA 1
ATOM 664 C C . ALA A 1 82 ? -12.266 3.236 15.489 1.00 85.62 82 ALA A C 1
ATOM 666 O O . ALA A 1 82 ? -12.737 3.600 16.567 1.00 85.62 82 ALA A O 1
ATOM 667 N N . ALA A 1 83 ? -12.550 3.869 14.347 1.00 88.31 83 ALA A N 1
ATOM 668 C CA . ALA A 1 83 ? -13.457 5.011 14.268 1.00 88.31 83 ALA A CA 1
ATOM 669 C C . ALA A 1 83 ? -14.897 4.611 14.615 1.00 88.31 83 ALA A C 1
ATOM 671 O O . ALA A 1 83 ? -15.560 5.305 15.383 1.00 88.31 83 ALA A O 1
ATOM 672 N N . PHE A 1 84 ? -15.359 3.462 14.118 1.00 86.56 84 PHE A N 1
ATOM 673 C CA . PHE A 1 84 ? -16.670 2.919 14.454 1.00 86.56 84 PHE A CA 1
ATOM 674 C C . PHE A 1 84 ? -16.793 2.626 15.956 1.00 86.56 84 PHE A C 1
ATOM 676 O O . PHE A 1 84 ? -17.735 3.093 16.598 1.00 86.56 84 PHE A O 1
ATOM 683 N N . CYS A 1 85 ? -15.807 1.940 16.546 1.00 83.19 85 CYS A N 1
ATOM 684 C CA . CYS A 1 85 ? -15.753 1.688 17.988 1.00 83.19 85 CYS A CA 1
ATOM 685 C C . CYS A 1 85 ? -15.772 2.988 18.800 1.00 83.19 85 CYS A C 1
ATOM 687 O O . CYS A 1 85 ? -16.501 3.083 19.788 1.00 83.19 85 CYS A O 1
ATOM 689 N N . LEU A 1 86 ? -15.018 4.005 18.370 1.00 87.44 86 LEU A N 1
ATOM 690 C CA . LEU A 1 86 ? -15.010 5.318 19.009 1.00 87.44 86 LEU A CA 1
ATOM 691 C C . LEU A 1 86 ? -16.400 5.973 18.972 1.00 87.44 86 LEU A C 1
ATOM 693 O O . LEU A 1 86 ? -16.875 6.441 20.005 1.00 87.44 86 LEU A O 1
ATOM 697 N N . CYS A 1 87 ? -17.081 5.954 17.822 1.00 88.44 87 CYS A N 1
ATOM 698 C CA . CYS A 1 87 ? -18.448 6.464 17.694 1.00 88.44 87 CYS A CA 1
ATOM 699 C C . CYS A 1 87 ? -19.423 5.728 18.622 1.00 88.44 87 CYS A C 1
ATOM 701 O O . CYS A 1 87 ? -20.192 6.376 19.332 1.00 88.44 87 CYS A O 1
ATOM 703 N N . CYS A 1 88 ? -19.368 4.393 18.674 1.00 84.06 88 CYS A N 1
ATOM 704 C CA . CYS A 1 88 ? -20.195 3.603 19.587 1.00 84.06 88 CYS A CA 1
ATOM 705 C C . CYS A 1 88 ? -19.934 3.960 21.056 1.00 84.06 88 CYS A C 1
ATOM 707 O O . CYS A 1 88 ? -20.886 4.068 21.830 1.00 84.06 88 CYS A O 1
ATOM 709 N N . CYS A 1 89 ? -18.674 4.188 21.440 1.00 84.38 89 CYS A N 1
ATOM 710 C CA . CYS A 1 89 ? -18.339 4.608 22.799 1.00 84.38 89 CYS A CA 1
ATOM 711 C C . CYS A 1 89 ? -18.919 5.993 23.116 1.00 84.38 89 CYS A C 1
ATOM 713 O O . CYS A 1 89 ? -19.529 6.158 24.166 1.00 84.38 89 CYS A O 1
ATOM 715 N N . ILE A 1 90 ? -18.795 6.967 22.205 1.00 87.06 90 ILE A N 1
ATOM 716 C CA . ILE A 1 90 ? -19.344 8.325 22.382 1.00 87.06 90 ILE A CA 1
ATOM 717 C C . ILE A 1 90 ? -20.870 8.289 22.525 1.00 87.06 90 ILE A C 1
ATOM 719 O O . ILE A 1 90 ? -21.421 8.926 23.421 1.00 87.06 90 ILE A O 1
ATOM 723 N N . ILE A 1 91 ? -21.555 7.521 21.674 1.00 85.88 91 ILE A N 1
ATOM 724 C CA . ILE A 1 91 ? -23.012 7.355 21.753 1.00 85.88 91 ILE A CA 1
ATOM 725 C C . ILE A 1 91 ? -23.397 6.705 23.086 1.00 85.88 91 ILE A C 1
ATOM 727 O O . ILE A 1 91 ? -24.314 7.174 23.751 1.00 85.88 91 ILE A O 1
ATOM 731 N N . SER A 1 92 ? -22.675 5.664 23.507 1.00 82.00 92 SER A N 1
ATOM 732 C CA . SER A 1 92 ? -22.934 4.991 24.785 1.00 82.00 92 SER A CA 1
ATOM 733 C C . SER A 1 92 ? -22.740 5.939 25.970 1.00 82.00 92 SER A C 1
ATOM 735 O O . SER A 1 92 ? -23.566 5.950 26.877 1.00 82.00 92 SER A O 1
ATOM 737 N N . PHE A 1 93 ? -21.712 6.793 25.926 1.00 82.94 93 PHE A N 1
ATOM 738 C CA . PHE A 1 93 ? -21.485 7.845 26.918 1.00 82.94 93 PHE A CA 1
ATOM 739 C C . PHE A 1 93 ? -22.624 8.855 26.994 1.00 82.94 93 PHE A C 1
ATOM 741 O O . PHE A 1 93 ? -23.020 9.243 28.089 1.00 82.94 93 PHE A O 1
ATOM 748 N N . ALA A 1 94 ? -23.160 9.268 25.846 1.00 85.88 94 ALA A N 1
ATOM 749 C CA . ALA A 1 94 ? -24.267 10.215 25.795 1.00 85.88 94 ALA A CA 1
ATOM 750 C C . ALA A 1 94 ? -25.574 9.639 26.369 1.00 85.88 94 ALA A C 1
ATOM 752 O O . ALA A 1 94 ? -26.454 10.401 26.760 1.00 85.88 94 ALA A O 1
ATOM 753 N N . LEU A 1 95 ? -25.707 8.308 26.412 1.00 84.38 95 LEU A N 1
ATOM 754 C CA . LEU A 1 95 ? -26.927 7.609 26.820 1.00 84.38 95 LEU A CA 1
ATOM 755 C C . LEU A 1 95 ? -26.874 7.018 28.241 1.00 84.38 95 LEU A C 1
ATOM 757 O O . LEU A 1 95 ? -27.900 6.529 28.712 1.00 84.38 95 LEU A O 1
ATOM 761 N N . GLN A 1 96 ? -25.721 7.008 28.920 1.00 77.38 96 GLN A N 1
ATOM 762 C CA . GLN A 1 96 ? -25.548 6.251 30.167 1.00 77.38 96 GLN A CA 1
ATOM 763 C C . GLN A 1 96 ? -25.733 7.044 31.467 1.00 77.38 96 GLN A C 1
ATOM 765 O O . GLN A 1 96 ? -25.139 8.100 31.672 1.00 77.38 96 GLN A O 1
ATOM 770 N N . GLU A 1 97 ? -26.423 6.420 32.430 1.00 64.25 97 GLU A N 1
ATOM 771 C CA . GLU A 1 97 ? -26.429 6.804 33.846 1.00 64.25 97 GLU A CA 1
ATOM 772 C C . GLU A 1 97 ? -25.271 6.112 34.604 1.00 64.25 97 GLU A C 1
ATOM 774 O O . GLU A 1 97 ? -25.422 5.049 35.197 1.00 64.25 97 GLU A O 1
ATOM 779 N N . SER A 1 98 ? -24.090 6.739 34.584 1.00 61.69 98 SER A N 1
ATOM 780 C CA . SER A 1 98 ? -22.884 6.558 35.433 1.00 61.69 98 SER A CA 1
ATOM 781 C C . SER A 1 98 ? -22.210 5.179 35.643 1.00 61.69 98 SER A C 1
ATOM 783 O O . SER A 1 98 ? -20.995 5.166 35.848 1.00 61.69 98 SER A O 1
ATOM 785 N N . ARG A 1 99 ? -22.899 4.027 35.610 1.00 70.25 99 ARG A N 1
ATOM 786 C CA . ARG A 1 99 ? -22.348 2.752 36.133 1.00 70.25 99 ARG A CA 1
ATOM 787 C C . ARG A 1 99 ? -21.257 2.083 35.282 1.00 70.25 99 ARG A C 1
ATOM 789 O O . ARG A 1 99 ? -20.385 1.455 35.874 1.00 70.25 99 ARG A O 1
ATOM 796 N N . ASP A 1 100 ? -21.225 2.286 33.960 1.00 74.50 100 ASP A N 1
ATOM 797 C CA . ASP A 1 100 ? -20.186 1.701 33.081 1.00 74.50 100 ASP A CA 1
ATOM 798 C C . ASP A 1 100 ? -19.291 2.751 32.395 1.00 74.50 100 ASP A C 1
ATOM 800 O O . ASP A 1 100 ? -18.608 2.463 31.408 1.00 74.50 100 ASP A O 1
ATOM 804 N N . ALA A 1 101 ? -19.237 3.973 32.932 1.00 77.75 101 ALA A N 1
ATOM 805 C CA . ALA A 1 101 ? -18.480 5.072 32.332 1.00 77.75 101 ALA A CA 1
ATOM 806 C C . ALA A 1 101 ? -16.969 4.777 32.211 1.00 77.75 101 ALA A C 1
ATOM 808 O O . ALA A 1 101 ? -16.321 5.200 31.256 1.00 77.75 101 ALA A O 1
ATOM 809 N N . ILE A 1 102 ? -16.396 4.028 33.161 1.00 82.69 102 ILE A N 1
ATOM 810 C CA . ILE A 1 102 ? -14.958 3.715 33.187 1.00 82.69 102 ILE A CA 1
ATOM 811 C C . ILE A 1 102 ? -14.543 2.784 32.032 1.00 82.69 102 ILE A C 1
ATOM 813 O O . ILE A 1 102 ? -13.674 3.188 31.255 1.00 82.69 102 ILE A O 1
ATOM 817 N N . PRO A 1 103 ? -15.112 1.568 31.863 1.00 79.31 103 PRO A N 1
ATOM 818 C CA . PRO A 1 103 ? -14.714 0.684 30.765 1.00 79.31 103 PRO A CA 1
ATOM 819 C C . PRO A 1 103 ? -14.971 1.312 29.390 1.00 79.31 103 PRO A C 1
ATOM 821 O O . PRO A 1 103 ? -14.116 1.215 28.510 1.00 79.31 103 PRO A O 1
ATOM 824 N N . LEU A 1 104 ? -16.082 2.037 29.220 1.00 79.25 104 LEU A N 1
ATOM 825 C CA . LEU A 1 104 ? -16.359 2.781 27.987 1.00 79.25 104 LEU A CA 1
ATOM 826 C C . LEU A 1 104 ? -15.328 3.884 27.729 1.00 79.25 104 LEU A C 1
ATOM 828 O O . LEU A 1 104 ? -14.916 4.082 26.587 1.00 79.25 104 LEU A O 1
ATOM 832 N N . GLY A 1 105 ? -14.857 4.558 28.779 1.00 81.94 105 GLY A N 1
ATOM 833 C CA . GLY A 1 105 ? -13.813 5.581 28.690 1.00 81.94 105 GLY A CA 1
ATOM 834 C C . GLY A 1 105 ? -12.488 5.015 28.224 1.00 81.94 105 GLY A C 1
ATOM 835 O O . GLY A 1 105 ? -11.873 5.555 27.307 1.00 81.94 105 GLY A O 1
ATOM 836 N N . VAL A 1 106 ? -12.082 3.882 28.795 1.00 83.62 106 VAL A N 1
ATOM 837 C CA . VAL A 1 106 ? -10.868 3.172 28.377 1.00 83.62 106 VAL A CA 1
ATOM 838 C C . VAL A 1 106 ? -10.979 2.724 26.917 1.00 83.62 106 VAL A C 1
ATOM 840 O O . VAL A 1 106 ? -10.051 2.950 26.140 1.00 83.62 106 VAL A O 1
ATOM 843 N N . CYS A 1 107 ? -12.118 2.156 26.509 1.00 81.94 107 CYS A N 1
ATOM 844 C CA . CYS A 1 107 ? -12.359 1.763 25.120 1.00 81.94 107 CYS A CA 1
ATOM 845 C C . CYS A 1 107 ? -12.335 2.955 24.152 1.00 81.94 107 CYS A C 1
ATOM 847 O O . CYS A 1 107 ? -11.734 2.851 23.079 1.00 81.94 107 CYS A O 1
ATOM 849 N N . ALA A 1 108 ? -12.936 4.089 24.523 1.00 86.12 108 ALA A N 1
ATOM 850 C CA . ALA A 1 108 ? -12.924 5.310 23.724 1.00 86.12 108 ALA A CA 1
ATOM 851 C C . ALA A 1 108 ? -11.502 5.858 23.559 1.00 86.12 108 ALA A C 1
ATOM 853 O O . ALA A 1 108 ? -11.085 6.156 22.442 1.00 86.12 108 ALA A O 1
ATOM 854 N N . LEU A 1 109 ? -10.732 5.936 24.650 1.00 88.12 109 LEU A N 1
ATOM 855 C CA . LEU A 1 109 ? -9.346 6.404 24.623 1.00 88.12 109 LEU A CA 1
ATOM 856 C C . LEU A 1 109 ? -8.460 5.498 23.764 1.00 88.12 109 LEU A C 1
ATOM 858 O O . LEU A 1 109 ? -7.730 5.994 22.908 1.00 88.12 109 LEU A O 1
ATOM 862 N N . ALA A 1 110 ? -8.559 4.178 23.940 1.00 83.12 110 ALA A N 1
ATOM 863 C CA . ALA A 1 110 ? -7.811 3.217 23.135 1.00 83.12 110 ALA A CA 1
ATOM 864 C C . ALA A 1 110 ? -8.178 3.320 21.645 1.00 83.12 110 ALA A C 1
ATOM 866 O O . ALA A 1 110 ? -7.295 3.375 20.792 1.00 83.12 110 ALA A O 1
ATOM 867 N N . SER A 1 111 ? -9.471 3.412 21.324 1.00 83.00 111 SER A N 1
ATOM 868 C CA . SER A 1 111 ? -9.945 3.547 19.941 1.00 83.00 111 SER A CA 1
ATOM 869 C C . SER A 1 111 ? -9.499 4.870 19.317 1.00 83.00 111 SER A C 1
ATOM 871 O O . SER A 1 111 ? -9.003 4.883 18.193 1.00 83.00 111 SER A O 1
ATOM 873 N N . GLY A 1 112 ? -9.594 5.976 20.058 1.00 85.88 112 GLY A N 1
ATOM 874 C CA . GLY A 1 112 ? -9.112 7.286 19.624 1.00 85.88 112 GLY A CA 1
ATOM 875 C C . GLY A 1 112 ? -7.607 7.293 19.365 1.00 85.88 112 GLY A C 1
ATOM 876 O O . GLY A 1 112 ? -7.170 7.767 18.316 1.00 85.88 112 GLY A O 1
ATOM 877 N N . PHE A 1 113 ? -6.818 6.691 20.261 1.00 86.94 113 PHE A N 1
ATOM 878 C CA . PHE A 1 113 ? -5.384 6.507 20.048 1.00 86.94 113 PHE A CA 1
ATOM 879 C C . PHE A 1 113 ? -5.109 5.709 18.772 1.00 86.94 113 PHE A C 1
ATOM 881 O O . PHE A 1 113 ? -4.290 6.134 17.962 1.00 86.94 113 PHE A O 1
ATOM 888 N N . LEU A 1 114 ? -5.819 4.599 18.544 1.00 83.62 114 LEU A N 1
ATOM 889 C CA . LEU A 1 114 ? -5.649 3.794 17.335 1.00 83.62 114 LEU A CA 1
ATOM 890 C C . LEU A 1 114 ? -5.994 4.578 16.061 1.00 83.62 114 LEU A C 1
ATOM 892 O O . LEU A 1 114 ? -5.214 4.541 15.112 1.00 83.62 114 LEU A O 1
ATOM 896 N N . VAL A 1 115 ? -7.107 5.318 16.036 1.00 86.75 115 VAL A N 1
ATOM 897 C CA . VAL A 1 115 ? -7.494 6.149 14.881 1.00 86.75 115 VAL A CA 1
ATOM 898 C C . VAL A 1 115 ? -6.421 7.188 14.575 1.00 86.75 115 VAL A C 1
ATOM 900 O O . VAL A 1 115 ? -5.989 7.300 13.429 1.00 86.75 115 VAL A O 1
ATOM 903 N N . VAL A 1 116 ? -5.961 7.926 15.588 1.00 86.06 116 VAL A N 1
ATOM 904 C CA . VAL A 1 116 ? -4.970 8.991 15.397 1.00 86.06 116 VAL A CA 1
ATOM 905 C C . VAL A 1 116 ? -3.616 8.400 15.023 1.00 86.06 116 VAL A C 1
ATOM 907 O O . VAL A 1 116 ? -3.060 8.747 13.985 1.00 86.06 116 VAL A O 1
ATOM 910 N N . TYR A 1 117 ? -3.087 7.480 15.826 1.00 83.44 117 TYR A N 1
ATOM 911 C CA . TYR A 1 117 ? -1.751 6.931 15.627 1.00 83.44 117 TYR A CA 1
ATOM 912 C C . TYR A 1 117 ? -1.663 6.061 14.367 1.00 83.44 117 TYR A C 1
ATOM 914 O O . TYR A 1 117 ? -0.814 6.306 13.506 1.00 83.44 117 TYR A O 1
ATOM 922 N N . HIS A 1 118 ? -2.546 5.067 14.204 1.00 78.62 118 HIS A N 1
ATOM 923 C CA . HIS A 1 118 ? -2.499 4.218 13.011 1.00 78.62 118 HIS A CA 1
ATOM 924 C C . HIS A 1 118 ? -2.988 4.948 11.774 1.00 78.62 118 HIS A C 1
ATOM 926 O O . HIS A 1 118 ? -2.322 4.847 10.747 1.00 78.62 118 HIS A O 1
ATOM 932 N N . GLY A 1 119 ? -4.092 5.693 11.856 1.00 78.19 119 GLY A N 1
ATOM 933 C CA . GLY A 1 119 ? -4.642 6.411 10.709 1.00 78.19 119 GLY A CA 1
ATOM 934 C C . GLY A 1 119 ? -3.676 7.449 10.160 1.00 78.19 119 GLY A C 1
ATOM 935 O O . GLY A 1 119 ? -3.351 7.424 8.974 1.00 78.19 119 GLY A O 1
ATOM 936 N N . TRP A 1 120 ? -3.154 8.318 11.023 1.00 76.88 120 TRP A N 1
ATOM 937 C CA . TRP A 1 120 ? -2.285 9.395 10.572 1.00 76.88 120 TRP A CA 1
ATOM 938 C C . TRP A 1 120 ? -0.892 8.909 10.185 1.00 76.88 120 TRP A C 1
ATOM 940 O O . TRP A 1 120 ? -0.391 9.255 9.118 1.00 76.88 120 TRP A O 1
ATOM 950 N N . TYR A 1 121 ? -0.240 8.115 11.037 1.00 79.88 121 TYR A N 1
ATOM 951 C CA . TYR A 1 121 ? 1.161 7.779 10.810 1.00 79.88 121 TYR A CA 1
ATOM 952 C C . TYR A 1 121 ? 1.312 6.568 9.897 1.00 79.88 121 TYR A C 1
ATOM 954 O O . TYR A 1 121 ? 2.018 6.631 8.896 1.00 79.88 121 TYR A O 1
ATOM 962 N N . ASN A 1 122 ? 0.632 5.465 10.208 1.00 82.00 122 ASN A N 1
ATOM 963 C CA . ASN A 1 122 ? 0.845 4.211 9.491 1.00 82.00 122 ASN A CA 1
ATOM 964 C C . ASN A 1 122 ? 0.077 4.171 8.170 1.00 82.00 122 ASN A C 1
ATOM 966 O O . ASN A 1 122 ? 0.676 3.914 7.131 1.00 82.00 122 ASN A O 1
ATOM 970 N N . VAL A 1 123 ? -1.223 4.464 8.172 1.00 87.88 123 VAL A N 1
ATOM 971 C CA . VAL A 1 123 ? -2.045 4.367 6.960 1.00 87.88 123 VAL A CA 1
ATOM 972 C C . VAL A 1 123 ? -1.610 5.412 5.945 1.00 87.88 123 VAL A C 1
ATOM 974 O O . VAL A 1 123 ? -1.203 5.032 4.851 1.00 87.88 123 VAL A O 1
ATOM 977 N N . CYS A 1 124 ? -1.591 6.702 6.293 1.00 89.81 124 CYS A N 1
ATOM 978 C CA . CYS A 1 124 ? -1.220 7.739 5.326 1.00 89.81 124 CYS A CA 1
ATOM 979 C C . CYS A 1 124 ? 0.191 7.542 4.757 1.00 89.81 124 CYS A C 1
ATOM 981 O O . CYS A 1 124 ? 0.376 7.677 3.547 1.00 89.81 124 CYS A O 1
ATOM 983 N N . MET A 1 125 ? 1.184 7.192 5.584 1.00 88.88 125 MET A N 1
ATOM 984 C CA . MET A 1 125 ? 2.551 7.001 5.088 1.00 88.88 125 MET A CA 1
ATOM 985 C C . MET A 1 125 ? 2.670 5.751 4.221 1.00 88.88 125 MET A C 1
ATOM 987 O O . MET A 1 125 ? 3.251 5.825 3.143 1.00 88.88 125 MET A O 1
ATOM 991 N N . GLN A 1 126 ? 2.098 4.619 4.636 1.00 89.56 126 GLN A N 1
ATOM 992 C CA . GLN A 1 126 ? 2.177 3.382 3.854 1.00 89.56 126 GLN A CA 1
ATOM 993 C C . GLN A 1 126 ? 1.399 3.495 2.544 1.00 89.56 126 GLN A C 1
ATOM 995 O O . GLN A 1 126 ? 1.901 3.089 1.500 1.00 89.56 126 GLN A O 1
ATOM 1000 N N . TRP A 1 127 ? 0.225 4.126 2.560 1.00 92.69 127 TRP A N 1
ATOM 1001 C CA . TRP A 1 127 ? -0.526 4.425 1.343 1.00 92.69 127 TRP A CA 1
ATOM 1002 C C . TRP A 1 127 ? 0.230 5.378 0.424 1.00 92.69 127 TRP A C 1
ATOM 1004 O O . TRP A 1 127 ? 0.270 5.155 -0.785 1.00 92.69 127 TRP A O 1
ATOM 1014 N N . LYS A 1 128 ? 0.884 6.403 0.978 1.00 91.88 128 LYS A N 1
ATOM 1015 C CA . LYS A 1 128 ? 1.716 7.320 0.198 1.00 91.88 128 LYS A CA 1
ATOM 1016 C C . LYS A 1 128 ? 2.901 6.597 -0.446 1.00 91.88 128 LYS A C 1
ATOM 1018 O O . LYS A 1 128 ? 3.117 6.755 -1.641 1.00 91.88 128 LYS A O 1
ATOM 1023 N N . TYR A 1 129 ? 3.654 5.799 0.308 1.00 90.00 129 TYR A N 1
ATOM 1024 C CA . TYR A 1 129 ? 4.841 5.123 -0.219 1.00 90.00 129 TYR A CA 1
ATOM 1025 C C . TYR A 1 129 ? 4.485 3.954 -1.142 1.00 90.00 129 TYR A C 1
ATOM 1027 O O . TYR A 1 129 ? 4.853 3.969 -2.314 1.00 90.00 129 TYR A O 1
ATOM 1035 N N . LEU A 1 130 ? 3.724 2.975 -0.648 1.00 90.88 130 LEU A N 1
ATOM 1036 C CA . LEU A 1 130 ? 3.436 1.738 -1.377 1.00 90.88 130 LEU A CA 1
ATOM 1037 C C . LEU A 1 130 ? 2.345 1.917 -2.435 1.00 90.88 130 LEU A C 1
ATOM 1039 O O . LEU A 1 130 ? 2.438 1.338 -3.513 1.00 90.88 130 LEU A O 1
ATOM 1043 N N . GLY A 1 131 ? 1.297 2.680 -2.118 1.00 91.69 131 GLY A N 1
ATOM 1044 C CA . GLY A 1 131 ? 0.150 2.861 -3.010 1.00 91.69 131 GLY A CA 1
ATOM 1045 C C . GLY A 1 131 ? 0.384 3.948 -4.054 1.00 91.69 131 GLY A C 1
ATOM 1046 O O . GLY A 1 131 ? 0.152 3.734 -5.238 1.00 91.69 131 GLY A O 1
ATOM 1047 N N . VAL A 1 132 ? 0.843 5.122 -3.618 1.00 93.38 132 VAL A N 1
ATOM 1048 C CA . VAL A 1 132 ? 0.895 6.319 -4.470 1.00 93.38 132 VAL A CA 1
ATOM 1049 C C . VAL A 1 132 ? 2.245 6.515 -5.141 1.00 93.38 132 VAL A C 1
ATOM 1051 O O . VAL A 1 132 ? 2.267 6.949 -6.286 1.00 93.38 132 VAL A O 1
ATOM 1054 N N . ASN A 1 133 ? 3.349 6.209 -4.464 1.00 90.88 133 ASN A N 1
ATOM 1055 C CA . ASN A 1 133 ? 4.692 6.421 -5.003 1.00 90.88 133 ASN A CA 1
ATOM 1056 C C . ASN A 1 133 ? 5.309 5.147 -5.580 1.00 90.88 133 ASN A C 1
ATOM 1058 O O . ASN A 1 133 ? 6.402 5.235 -6.124 1.00 90.88 133 ASN A O 1
ATOM 1062 N N . ASN A 1 134 ? 4.650 3.990 -5.438 1.00 90.69 134 ASN A N 1
ATOM 1063 C CA . ASN A 1 134 ? 5.164 2.676 -5.831 1.00 90.69 134 ASN A CA 1
ATOM 1064 C C . ASN A 1 134 ? 6.602 2.438 -5.332 1.00 90.69 134 ASN A C 1
ATOM 1066 O O . ASN A 1 134 ? 7.490 2.065 -6.097 1.00 90.69 134 ASN A O 1
ATOM 1070 N N . SER A 1 135 ? 6.850 2.748 -4.057 1.00 89.12 135 SER A N 1
ATOM 1071 C CA . SER A 1 135 ? 8.165 2.613 -3.439 1.00 89.12 135 SER A CA 1
ATOM 1072 C C . SER A 1 135 ? 8.072 1.961 -2.071 1.00 89.12 135 SER A C 1
ATOM 1074 O O . SER A 1 135 ? 7.180 2.255 -1.271 1.00 89.12 135 SER A O 1
ATOM 1076 N N . VAL A 1 136 ? 9.019 1.074 -1.791 1.00 86.00 136 VAL A N 1
ATOM 1077 C CA . VAL A 1 136 ? 9.124 0.405 -0.494 1.00 86.00 136 VAL A CA 1
ATOM 1078 C C . VAL A 1 136 ? 9.872 1.308 0.483 1.00 86.00 136 VAL A C 1
ATOM 1080 O O . VAL A 1 136 ? 10.798 2.020 0.101 1.00 86.00 136 VAL A O 1
ATOM 1083 N N . HIS A 1 137 ? 9.533 1.253 1.774 1.00 79.31 137 HIS A N 1
ATOM 1084 C CA . HIS A 1 137 ? 10.172 2.107 2.783 1.00 79.31 137 HIS A CA 1
ATOM 1085 C C . HIS A 1 137 ? 11.710 2.045 2.743 1.00 79.31 137 HIS A C 1
ATOM 1087 O O . HIS A 1 137 ? 12.358 3.079 2.861 1.00 79.31 137 HIS A O 1
ATOM 1093 N N . MET A 1 138 ? 12.290 0.860 2.511 1.00 75.44 138 MET A N 1
ATOM 1094 C CA . MET A 1 138 ? 13.743 0.677 2.385 1.00 75.44 138 MET A CA 1
ATOM 1095 C C . MET A 1 138 ? 14.351 1.431 1.191 1.00 75.44 138 MET A C 1
ATOM 1097 O O . MET A 1 138 ? 15.464 1.940 1.299 1.00 75.44 138 MET A O 1
ATOM 1101 N N . GLU A 1 139 ? 13.637 1.541 0.069 1.00 82.56 139 GLU A N 1
ATOM 1102 C CA . GLU A 1 139 ? 14.096 2.296 -1.107 1.00 82.56 139 GLU A CA 1
ATOM 1103 C C . GLU A 1 139 ? 14.187 3.795 -0.802 1.00 82.56 139 GLU A C 1
ATOM 1105 O O . GLU A 1 139 ? 15.147 4.464 -1.192 1.00 82.56 139 GLU A O 1
ATOM 1110 N N . HIS A 1 140 ? 13.228 4.305 -0.027 1.00 78.56 140 HIS A N 1
ATOM 1111 C CA . HIS A 1 140 ? 13.209 5.696 0.402 1.00 78.56 140 HIS A CA 1
ATOM 1112 C C . HIS A 1 140 ? 14.221 5.975 1.529 1.00 78.56 140 HIS A C 1
ATOM 1114 O O . HIS A 1 140 ? 14.982 6.939 1.458 1.00 78.56 140 HIS A O 1
ATOM 1120 N N . SER A 1 141 ? 14.248 5.153 2.584 1.00 76.56 141 SER A N 1
ATOM 1121 C CA . SER A 1 141 ? 15.026 5.432 3.800 1.00 76.56 141 SER A CA 1
ATOM 1122 C C . SER A 1 141 ? 16.512 5.109 3.661 1.00 76.56 141 SER A C 1
ATOM 1124 O O . SER A 1 141 ? 17.348 5.899 4.100 1.00 76.56 141 SER A O 1
ATOM 1126 N N . LYS A 1 142 ? 16.854 3.976 3.035 1.00 75.25 142 LYS A N 1
ATOM 1127 C CA . LYS A 1 142 ? 18.237 3.490 2.947 1.00 75.25 142 LYS A CA 1
ATOM 1128 C C . LYS A 1 142 ? 18.940 3.971 1.686 1.00 75.25 142 LYS A C 1
ATOM 1130 O O . LYS A 1 142 ? 20.088 4.398 1.753 1.00 75.25 142 LYS A O 1
ATOM 1135 N N . TYR A 1 143 ? 18.252 3.914 0.549 1.00 72.50 143 TYR A N 1
ATOM 1136 C CA . TYR A 1 143 ? 18.859 4.210 -0.749 1.00 72.50 143 TYR A CA 1
ATOM 1137 C C . TYR A 1 143 ? 18.591 5.638 -1.231 1.00 72.50 143 TYR A C 1
ATOM 1139 O O . TYR A 1 143 ? 19.247 6.080 -2.170 1.00 72.50 143 TYR A O 1
ATOM 1147 N N . ARG A 1 144 ? 17.673 6.380 -0.586 1.00 79.94 144 ARG A N 1
ATOM 1148 C CA . ARG A 1 144 ? 17.252 7.735 -0.995 1.00 79.94 144 ARG A CA 1
ATOM 1149 C C . ARG A 1 144 ? 16.952 7.816 -2.497 1.00 79.94 144 ARG A C 1
ATOM 1151 O O . ARG A 1 144 ? 17.336 8.782 -3.143 1.00 79.94 144 ARG A O 1
ATOM 1158 N N . HIS A 1 145 ? 16.317 6.777 -3.044 1.00 79.38 145 HIS A N 1
ATOM 1159 C CA . HIS A 1 145 ? 16.037 6.638 -4.478 1.00 79.38 145 HIS A CA 1
ATOM 1160 C C . HIS A 1 145 ? 17.263 6.597 -5.406 1.00 79.38 145 HIS A C 1
ATOM 1162 O O . HIS A 1 145 ? 17.145 6.866 -6.596 1.00 79.38 145 HIS A O 1
ATOM 1168 N N . LYS A 1 146 ? 18.439 6.207 -4.907 1.00 86.38 146 LYS A N 1
ATOM 1169 C CA . LYS A 1 146 ? 19.588 5.874 -5.755 1.00 86.38 146 LYS A CA 1
ATOM 1170 C C . LYS A 1 146 ? 19.574 4.388 -6.069 1.00 86.38 146 LYS A C 1
ATOM 1172 O O . LYS A 1 146 ? 19.846 3.559 -5.201 1.00 86.38 146 LYS A O 1
ATOM 1177 N N . HIS A 1 147 ? 19.265 4.059 -7.316 1.00 86.62 147 HIS A N 1
ATOM 1178 C CA . HIS A 1 147 ? 19.165 2.682 -7.786 1.00 86.62 147 HIS A CA 1
ATOM 1179 C C . HIS A 1 147 ? 20.309 2.370 -8.752 1.00 86.62 147 HIS A C 1
ATOM 1181 O O . HIS A 1 147 ? 20.608 3.147 -9.660 1.00 86.62 147 HIS A O 1
ATOM 1187 N N . HIS A 1 148 ? 20.966 1.231 -8.543 1.00 88.56 148 HIS A N 1
ATOM 1188 C CA . HIS A 1 148 ? 22.041 0.755 -9.408 1.00 88.56 148 HIS A CA 1
ATOM 1189 C C . HIS A 1 148 ? 21.482 -0.180 -10.469 1.00 88.56 148 HIS A C 1
ATOM 1191 O O . HIS A 1 148 ? 20.801 -1.153 -10.148 1.00 88.56 148 HIS A O 1
ATOM 1197 N N . PHE A 1 149 ? 21.807 0.109 -11.722 1.00 89.81 149 PHE A N 1
ATOM 1198 C CA . PHE A 1 149 ? 21.351 -0.653 -12.871 1.00 89.81 149 PHE A CA 1
ATOM 1199 C C . PHE A 1 149 ? 22.525 -1.066 -13.748 1.00 89.81 149 PHE A C 1
ATOM 1201 O O . PHE A 1 149 ? 23.563 -0.403 -13.791 1.00 89.81 149 PHE A O 1
ATOM 1208 N N . ALA A 1 150 ? 22.333 -2.173 -14.459 1.00 88.25 150 ALA A N 1
ATOM 1209 C CA . ALA A 1 150 ? 23.243 -2.650 -15.483 1.00 88.25 150 ALA A CA 1
ATOM 1210 C C . ALA A 1 150 ? 22.490 -2.723 -16.811 1.00 88.25 150 ALA A C 1
ATOM 1212 O O . ALA A 1 150 ? 21.404 -3.296 -16.894 1.00 88.25 150 ALA A O 1
ATOM 1213 N N . LEU A 1 151 ? 23.074 -2.136 -17.848 1.00 86.31 151 LEU A N 1
ATOM 1214 C CA . LEU A 1 151 ? 22.580 -2.199 -19.210 1.00 86.31 151 LEU A CA 1
ATOM 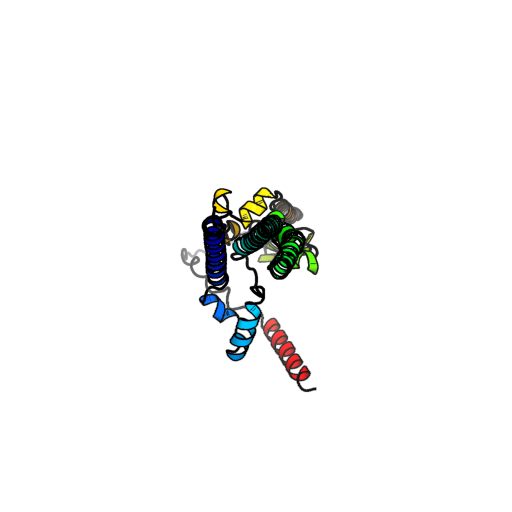1215 C C . LEU A 1 151 ? 23.436 -3.195 -19.987 1.00 86.31 151 LEU A C 1
ATOM 1217 O O . LEU A 1 151 ? 24.651 -3.027 -20.074 1.00 86.31 151 LEU A O 1
ATOM 1221 N N . VAL A 1 152 ? 22.803 -4.216 -20.559 1.00 84.12 152 VAL A N 1
ATOM 1222 C CA . VAL A 1 152 ? 23.469 -5.130 -21.491 1.00 84.12 152 VAL A CA 1
ATOM 1223 C C . VAL A 1 152 ? 23.354 -4.553 -22.893 1.00 84.12 152 VAL A C 1
ATOM 1225 O O . VAL A 1 152 ? 22.248 -4.322 -23.385 1.00 84.12 152 VAL A O 1
ATOM 1228 N N . LYS A 1 153 ? 24.492 -4.354 -23.547 1.00 79.38 153 LYS A N 1
ATOM 1229 C CA . LYS A 1 153 ? 24.590 -3.898 -24.928 1.00 79.38 153 LYS A CA 1
ATOM 1230 C C . LYS A 1 153 ? 25.194 -4.992 -25.799 1.00 79.38 153 LYS A C 1
ATOM 1232 O O . LYS A 1 153 ? 26.074 -5.724 -25.359 1.00 79.38 153 LYS A O 1
ATOM 1237 N N . SER A 1 154 ? 24.715 -5.110 -27.034 1.00 75.31 154 SER A N 1
ATOM 1238 C CA . SER A 1 154 ? 25.361 -5.959 -28.038 1.00 75.31 154 SER A CA 1
ATOM 1239 C C . SER A 1 154 ? 26.435 -5.135 -28.741 1.00 75.31 154 SER A C 1
ATOM 1241 O O . SER A 1 154 ? 26.112 -4.159 -29.411 1.00 75.31 154 SER A O 1
ATOM 1243 N N . ALA A 1 155 ? 27.694 -5.507 -28.548 1.00 76.81 155 ALA A N 1
ATOM 1244 C CA . ALA A 1 155 ? 28.854 -4.968 -29.241 1.00 76.81 155 ALA A CA 1
ATOM 1245 C C . ALA A 1 155 ? 29.329 -5.973 -30.315 1.00 76.81 155 ALA A C 1
ATOM 1247 O O . ALA A 1 155 ? 29.010 -7.164 -30.220 1.00 76.81 155 ALA A O 1
ATOM 1248 N N . PRO A 1 156 ? 30.115 -5.545 -31.322 1.00 76.31 156 PRO A N 1
ATOM 1249 C CA . PRO A 1 156 ? 30.616 -6.439 -32.375 1.00 76.31 156 PRO A CA 1
ATOM 1250 C C . PRO A 1 156 ? 31.404 -7.650 -31.841 1.00 76.31 156 PRO A C 1
ATOM 1252 O O . PRO A 1 156 ? 31.426 -8.706 -32.463 1.00 76.31 156 PRO A O 1
ATOM 1255 N N . TRP A 1 157 ? 32.018 -7.507 -30.665 1.00 79.44 157 TRP A N 1
ATOM 1256 C CA . TRP A 1 157 ? 32.868 -8.499 -29.991 1.00 79.44 157 TRP A CA 1
ATOM 1257 C C . TRP A 1 157 ? 32.147 -9.295 -28.890 1.00 79.44 157 TRP A C 1
ATOM 1259 O O . TRP A 1 157 ? 32.770 -10.117 -28.221 1.00 79.44 157 TRP A O 1
ATOM 1269 N N . GLY A 1 158 ? 30.850 -9.064 -28.670 1.00 84.06 158 GLY A N 1
ATOM 1270 C CA . GLY A 1 158 ? 30.077 -9.748 -27.632 1.00 84.06 158 GLY A CA 1
ATOM 1271 C C . GLY A 1 158 ? 29.141 -8.820 -26.865 1.00 84.06 158 GLY A C 1
ATOM 1272 O O . GLY A 1 158 ? 28.788 -7.741 -27.326 1.00 84.06 158 GLY A O 1
ATOM 1273 N N . LYS A 1 159 ? 28.695 -9.247 -25.682 1.00 83.56 159 LYS A N 1
ATOM 1274 C CA . LYS A 1 159 ? 27.816 -8.437 -24.828 1.00 83.56 159 LYS A CA 1
ATOM 1275 C C . LYS A 1 159 ? 28.643 -7.590 -23.867 1.00 83.56 159 LYS A C 1
ATOM 1277 O O . LYS A 1 159 ? 29.416 -8.141 -23.090 1.00 83.56 159 LYS A O 1
ATOM 1282 N N . GLU A 1 160 ? 28.436 -6.281 -23.881 1.00 84.25 160 GLU A N 1
ATOM 1283 C CA . GLU A 1 160 ? 29.047 -5.347 -22.936 1.00 84.25 160 GLU A CA 1
ATOM 1284 C C . GLU A 1 160 ? 28.043 -4.964 -21.843 1.00 84.25 160 GLU A C 1
ATOM 1286 O O . GLU A 1 160 ? 26.860 -4.750 -22.111 1.00 84.25 160 GLU A O 1
ATOM 1291 N N . LEU A 1 161 ? 28.507 -4.905 -20.595 1.00 86.25 161 LEU A N 1
ATOM 1292 C CA . LEU A 1 161 ? 27.710 -4.519 -19.432 1.00 86.25 161 LEU A CA 1
ATOM 1293 C C . LEU A 1 161 ? 28.122 -3.120 -18.977 1.00 86.25 161 LEU A C 1
ATOM 1295 O O . LEU A 1 161 ? 29.225 -2.932 -18.468 1.00 86.25 161 LEU A O 1
ATOM 1299 N N . ARG A 1 162 ? 27.214 -2.152 -19.102 1.00 86.81 162 ARG A N 1
ATOM 1300 C CA . ARG A 1 162 ? 27.414 -0.787 -18.608 1.00 86.81 162 ARG A CA 1
ATOM 1301 C C . ARG A 1 162 ? 26.638 -0.574 -17.317 1.00 86.81 162 ARG A C 1
ATOM 1303 O O . ARG A 1 162 ? 25.414 -0.685 -17.299 1.00 86.81 162 ARG A O 1
ATOM 1310 N N . TYR A 1 163 ? 27.342 -0.225 -16.248 1.00 90.25 163 TYR A N 1
ATOM 1311 C CA . TYR A 1 163 ? 26.729 0.112 -14.965 1.00 90.25 163 TYR A CA 1
ATOM 1312 C C . TYR A 1 163 ? 26.413 1.604 -14.892 1.00 90.25 163 TYR A C 1
ATOM 1314 O O . TYR A 1 163 ? 27.222 2.436 -15.302 1.00 90.25 163 TYR A O 1
ATOM 1322 N N . PHE A 1 164 ? 25.247 1.947 -14.351 1.00 90.19 164 PHE A N 1
ATOM 1323 C CA . PHE A 1 164 ? 24.859 3.333 -14.110 1.00 90.19 164 PHE A CA 1
ATOM 1324 C C . PHE A 1 164 ? 23.995 3.464 -12.852 1.00 90.19 164 PHE A C 1
ATOM 1326 O O . PHE A 1 164 ? 23.469 2.485 -12.315 1.00 90.19 164 PHE A O 1
ATOM 1333 N N . ILE A 1 165 ? 23.879 4.697 -12.362 1.00 91.38 165 ILE A N 1
ATOM 1334 C CA . ILE A 1 165 ? 23.082 5.043 -11.185 1.00 91.38 165 ILE A CA 1
ATOM 1335 C C . ILE A 1 165 ? 21.916 5.910 -11.647 1.00 91.38 165 ILE A C 1
ATOM 1337 O O . ILE A 1 165 ? 22.131 6.927 -12.304 1.00 91.38 165 ILE A O 1
ATOM 1341 N N . TYR A 1 166 ? 20.698 5.514 -11.291 1.00 91.38 166 TYR A N 1
ATOM 1342 C CA . TYR A 1 166 ? 19.498 6.321 -11.473 1.00 91.38 166 TYR A CA 1
ATOM 1343 C C . TYR A 1 166 ? 19.138 7.012 -10.158 1.00 91.38 166 TYR A C 1
ATOM 1345 O O . TYR A 1 166 ? 19.058 6.349 -9.122 1.00 91.38 166 TYR A O 1
ATOM 1353 N N . ASP A 1 167 ? 18.935 8.328 -10.209 1.00 91.00 167 ASP A N 1
ATOM 1354 C CA . ASP A 1 167 ? 18.487 9.140 -9.075 1.00 91.00 167 ASP A CA 1
ATOM 1355 C C . ASP A 1 167 ? 16.990 9.456 -9.231 1.00 91.00 167 ASP A C 1
ATOM 1357 O O . ASP A 1 167 ? 16.586 10.293 -10.044 1.00 91.00 167 ASP A O 1
ATOM 1361 N N . GLY A 1 168 ? 16.157 8.710 -8.508 1.00 88.88 168 GLY A N 1
ATOM 1362 C CA . GLY A 1 168 ? 14.698 8.757 -8.574 1.00 88.88 168 GLY A CA 1
ATOM 1363 C C . GLY A 1 168 ? 14.064 7.374 -8.428 1.00 88.88 168 GLY A C 1
ATOM 1364 O O . GLY A 1 168 ? 14.756 6.362 -8.429 1.00 88.88 168 GLY A O 1
ATOM 1365 N N . ASN A 1 169 ? 12.734 7.305 -8.311 1.00 90.38 169 ASN A N 1
ATOM 1366 C CA . ASN A 1 169 ? 12.045 6.014 -8.285 1.00 90.38 169 ASN A CA 1
ATOM 1367 C C . ASN A 1 169 ? 11.858 5.477 -9.720 1.00 90.38 169 ASN A C 1
ATOM 1369 O O . ASN A 1 169 ? 11.093 6.070 -10.484 1.00 90.38 169 ASN A O 1
ATOM 1373 N N . PRO A 1 170 ? 12.528 4.380 -10.113 1.00 91.00 170 PRO A N 1
ATOM 1374 C CA . PRO A 1 170 ? 12.384 3.794 -11.442 1.00 91.00 170 PRO A CA 1
ATOM 1375 C C . PRO A 1 170 ? 10.999 3.173 -11.655 1.00 91.00 170 PRO A C 1
ATOM 1377 O O . PRO A 1 170 ? 10.601 3.023 -12.802 1.00 91.00 170 PRO A O 1
ATOM 1380 N N . TRP A 1 171 ? 10.261 2.864 -10.586 1.00 90.06 171 TRP A N 1
ATOM 1381 C CA . TRP A 1 171 ? 8.955 2.195 -10.616 1.00 90.06 171 TRP A CA 1
ATOM 1382 C C . TRP A 1 171 ? 7.763 3.159 -10.559 1.00 90.06 171 TRP A C 1
ATOM 1384 O O . TRP A 1 171 ? 6.614 2.721 -10.613 1.00 90.06 171 TRP A O 1
ATOM 1394 N N . ASP A 1 172 ? 8.008 4.461 -10.398 1.00 91.62 172 ASP A N 1
ATOM 1395 C CA . ASP A 1 172 ? 6.945 5.463 -10.326 1.00 91.62 172 ASP A CA 1
ATOM 1396 C C . ASP A 1 172 ? 6.361 5.719 -11.719 1.00 91.62 172 ASP A C 1
ATOM 1398 O O . ASP A 1 172 ? 7.002 6.317 -12.580 1.00 91.62 172 ASP A O 1
ATOM 1402 N N . LEU A 1 173 ? 5.112 5.317 -11.943 1.00 90.75 173 LEU A N 1
ATOM 1403 C CA . LEU A 1 173 ? 4.436 5.455 -13.234 1.00 90.75 173 LEU A CA 1
ATOM 1404 C C . LEU A 1 173 ? 4.063 6.913 -13.571 1.00 90.75 173 LEU A C 1
ATOM 1406 O O . LEU A 1 173 ? 3.360 7.162 -14.549 1.00 90.75 173 LEU A O 1
ATOM 1410 N N . GLY A 1 174 ? 4.487 7.887 -12.759 1.00 87.62 174 GLY A N 1
ATOM 1411 C CA . GLY A 1 174 ? 4.337 9.325 -12.997 1.00 87.62 174 GLY A CA 1
ATOM 1412 C C . GLY A 1 174 ? 2.945 9.871 -12.677 1.00 87.62 174 GLY A C 1
ATOM 1413 O O . GLY A 1 174 ? 2.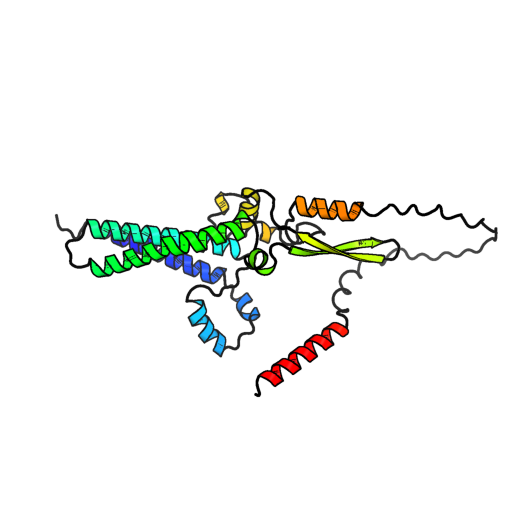753 11.084 -12.601 1.00 87.62 174 GLY A O 1
ATOM 1414 N N . SER A 1 175 ? 1.968 8.993 -12.439 1.00 92.81 175 SER A N 1
ATOM 1415 C CA . SER A 1 175 ? 0.619 9.350 -12.011 1.00 92.81 175 SER A CA 1
ATOM 1416 C C . SER A 1 175 ? 0.228 8.564 -10.770 1.00 92.81 175 SER A C 1
ATOM 1418 O O . SER A 1 175 ? 0.282 7.333 -10.749 1.00 92.81 175 SER A O 1
ATOM 1420 N N . ARG A 1 176 ? -0.272 9.280 -9.755 1.00 93.69 176 ARG A N 1
ATOM 1421 C CA . ARG A 1 176 ? -0.789 8.682 -8.513 1.00 93.69 176 ARG A CA 1
ATOM 1422 C C . ARG A 1 176 ? -1.836 7.610 -8.799 1.00 93.69 176 ARG A C 1
ATOM 1424 O O . ARG A 1 176 ? -1.856 6.569 -8.154 1.00 93.69 176 ARG A O 1
ATOM 1431 N N . THR A 1 177 ? -2.692 7.854 -9.786 1.00 94.00 177 THR A N 1
ATOM 1432 C CA . THR A 1 177 ? -3.758 6.934 -10.180 1.00 94.00 177 THR A CA 1
ATOM 1433 C C . THR A 1 177 ? -3.204 5.686 -10.860 1.00 94.00 177 THR A C 1
ATOM 1435 O O . THR A 1 177 ? -3.735 4.600 -10.648 1.00 94.00 177 THR A O 1
ATOM 1438 N N . ALA A 1 178 ? -2.137 5.818 -11.654 1.00 92.75 178 ALA A N 1
ATOM 1439 C CA . ALA A 1 178 ? -1.471 4.679 -12.283 1.00 92.75 178 ALA A CA 1
ATOM 1440 C C . ALA A 1 178 ? -0.780 3.796 -11.234 1.00 92.75 178 ALA A C 1
ATOM 1442 O O . ALA A 1 178 ? -0.960 2.581 -11.250 1.00 92.75 178 ALA A O 1
ATOM 1443 N N . ASN A 1 179 ? -0.088 4.403 -10.267 1.00 94.00 179 ASN A N 1
ATOM 1444 C CA . ASN A 1 179 ? 0.531 3.677 -9.155 1.00 94.00 179 ASN A CA 1
ATOM 1445 C C . ASN A 1 179 ? -0.518 2.969 -8.281 1.00 94.00 179 ASN A C 1
ATOM 1447 O O . ASN A 1 179 ? -0.360 1.790 -7.963 1.00 94.00 179 ASN A O 1
ATOM 1451 N N . LEU A 1 180 ? -1.640 3.633 -7.976 1.00 94.31 180 LEU A N 1
ATOM 1452 C CA . LEU A 1 180 ? -2.742 3.010 -7.237 1.00 94.31 180 LEU A CA 1
ATOM 1453 C C . LEU A 1 180 ? -3.370 1.844 -8.005 1.00 94.31 180 LEU A C 1
ATOM 1455 O O . LEU A 1 180 ? -3.650 0.814 -7.399 1.00 94.31 180 LEU A O 1
ATOM 1459 N N . ARG A 1 181 ? -3.553 1.961 -9.327 1.00 93.56 181 ARG A N 1
ATOM 1460 C CA . ARG A 1 181 ? -4.027 0.841 -10.156 1.00 93.56 181 ARG A CA 1
ATOM 1461 C C . ARG A 1 181 ? -3.046 -0.329 -10.144 1.00 93.56 181 ARG A C 1
ATOM 1463 O O . ARG A 1 181 ? -3.450 -1.460 -9.886 1.00 93.56 181 ARG A O 1
ATOM 1470 N N . ALA A 1 182 ? -1.751 -0.048 -10.276 1.00 92.06 182 ALA A N 1
ATOM 1471 C CA . ALA A 1 182 ? -0.709 -1.064 -10.162 1.00 92.06 182 ALA A CA 1
ATOM 1472 C C . ALA A 1 182 ? -0.732 -1.768 -8.790 1.00 92.06 182 ALA A C 1
ATOM 1474 O O . ALA A 1 182 ? -0.505 -2.978 -8.713 1.00 92.06 182 ALA A O 1
ATOM 1475 N N . ALA A 1 183 ? -1.033 -1.027 -7.716 1.00 92.44 183 ALA A N 1
ATOM 1476 C CA . ALA A 1 183 ? -1.042 -1.532 -6.349 1.00 92.44 183 ALA A CA 1
ATOM 1477 C C . ALA A 1 183 ? -2.346 -2.208 -5.907 1.00 92.44 183 ALA A C 1
ATOM 1479 O O . ALA A 1 183 ? -2.267 -3.095 -5.062 1.00 92.44 183 ALA A O 1
ATOM 1480 N N . LEU A 1 184 ? -3.512 -1.810 -6.429 1.00 93.69 184 LEU A N 1
ATOM 1481 C CA . LEU A 1 184 ? -4.837 -2.253 -5.963 1.00 93.69 184 LEU A CA 1
ATOM 1482 C C . LEU A 1 184 ? -5.655 -3.010 -7.021 1.00 93.69 184 LEU A C 1
ATOM 1484 O O . LEU A 1 184 ? -6.591 -3.725 -6.662 1.00 93.69 184 LEU A O 1
ATOM 1488 N N . GLY A 1 185 ? -5.315 -2.889 -8.302 1.00 92.81 185 GLY A N 1
ATOM 1489 C CA . GLY A 1 185 ? -6.057 -3.469 -9.423 1.00 92.81 185 GLY A CA 1
ATOM 1490 C C . GLY A 1 185 ? -6.453 -2.423 -10.466 1.00 92.81 185 GLY A C 1
ATOM 1491 O O . GLY A 1 185 ? -6.564 -1.228 -10.172 1.00 92.81 185 GLY A O 1
ATOM 1492 N N . ALA A 1 186 ? -6.688 -2.888 -11.693 1.00 91.38 186 ALA A N 1
ATOM 1493 C CA . ALA A 1 186 ? -6.916 -2.028 -12.853 1.00 91.38 186 ALA A CA 1
ATOM 1494 C C . ALA A 1 186 ? -8.207 -1.198 -12.725 1.00 91.38 186 ALA A C 1
ATOM 1496 O O . ALA A 1 186 ? -8.258 -0.033 -13.132 1.00 91.38 186 ALA A O 1
ATOM 1497 N N . SER A 1 187 ? -9.246 -1.789 -12.125 1.00 93.12 187 SER A N 1
ATOM 1498 C CA . SER A 1 187 ? -10.551 -1.159 -11.918 1.00 93.12 187 SER A CA 1
ATOM 1499 C C . SER A 1 187 ? -10.761 -0.764 -10.458 1.00 93.12 187 SER A C 1
ATOM 1501 O O . SER A 1 187 ? -10.437 -1.523 -9.549 1.00 93.12 187 SER A O 1
ATOM 1503 N N . ILE A 1 188 ? -11.375 0.401 -10.224 1.00 92.69 188 ILE A N 1
ATOM 1504 C CA . ILE A 1 188 ? -11.686 0.898 -8.872 1.00 92.69 188 ILE A CA 1
ATOM 1505 C C . ILE A 1 188 ? -12.603 -0.055 -8.092 1.00 92.69 188 ILE A C 1
ATOM 1507 O O . ILE A 1 188 ? -12.501 -0.171 -6.875 1.00 92.69 188 ILE A O 1
ATOM 1511 N N . TRP A 1 189 ? -13.451 -0.801 -8.804 1.00 93.81 189 TRP A N 1
ATOM 1512 C CA . TRP A 1 189 ? -14.349 -1.801 -8.226 1.00 93.81 189 TRP A CA 1
ATOM 1513 C C . TRP A 1 189 ? -13.607 -3.025 -7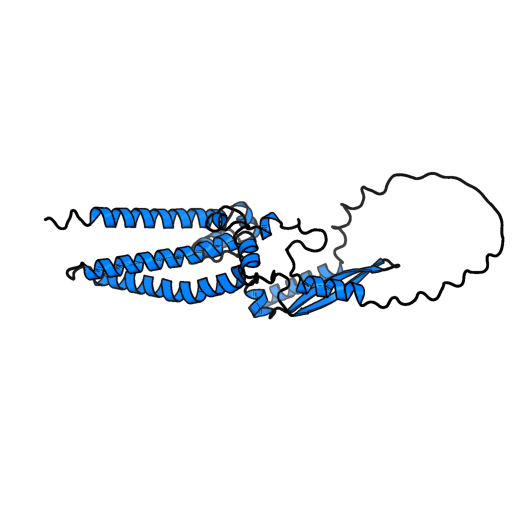.682 1.00 93.81 189 TRP A C 1
ATOM 1515 O O . TRP A 1 189 ? -14.130 -3.743 -6.835 1.00 93.81 189 TRP A O 1
ATOM 1525 N N . GLU A 1 190 ? -12.377 -3.259 -8.140 1.00 93.00 190 GLU A N 1
ATOM 1526 C CA . GLU A 1 190 ? -11.531 -4.351 -7.661 1.00 93.00 190 GLU A CA 1
ATOM 1527 C C . GLU A 1 190 ? -10.745 -3.970 -6.411 1.00 93.00 190 GLU A C 1
ATOM 1529 O O . GLU A 1 190 ? -10.251 -4.855 -5.711 1.00 93.00 190 GLU A O 1
ATOM 1534 N N . TRP A 1 191 ? -10.613 -2.674 -6.121 1.00 93.75 191 TRP A N 1
ATOM 1535 C CA . TRP A 1 191 ? -9.813 -2.175 -5.007 1.00 93.75 191 TRP A CA 1
ATOM 1536 C C . TRP A 1 191 ? -10.249 -2.737 -3.653 1.00 93.75 191 TRP A C 1
ATOM 1538 O O . TRP A 1 191 ? -9.365 -3.211 -2.942 1.00 93.75 191 TRP A O 1
ATOM 1548 N N . PRO A 1 192 ? -11.550 -2.784 -3.291 1.00 91.25 192 PRO A N 1
ATOM 1549 C CA . PRO A 1 192 ? -11.965 -3.384 -2.022 1.00 91.25 192 PRO A CA 1
ATOM 1550 C C . PRO A 1 192 ? -11.841 -4.919 -1.999 1.00 91.25 192 PRO A C 1
ATOM 1552 O O . PRO A 1 192 ? -11.914 -5.525 -0.932 1.00 91.25 192 PRO A O 1
ATOM 1555 N N . LEU A 1 193 ? -11.648 -5.571 -3.152 1.00 90.31 193 LEU A N 1
ATOM 1556 C CA . LEU A 1 193 ? -11.602 -7.030 -3.264 1.00 90.31 193 LEU A CA 1
ATOM 1557 C C . LEU A 1 193 ? -10.193 -7.539 -2.951 1.00 90.31 193 LEU A C 1
ATOM 1559 O O . LEU A 1 193 ? -9.354 -7.689 -3.842 1.00 90.31 193 LEU A O 1
ATOM 1563 N N . PHE A 1 194 ? -9.923 -7.809 -1.677 1.00 84.75 194 PHE A N 1
ATOM 1564 C CA . PHE A 1 194 ? -8.592 -8.202 -1.201 1.00 84.75 194 PHE A CA 1
ATOM 1565 C C . PHE A 1 194 ? -8.043 -9.495 -1.820 1.00 84.75 194 PHE A C 1
ATOM 1567 O O . PHE A 1 194 ? -6.831 -9.635 -1.949 1.00 84.75 194 PHE A O 1
ATOM 1574 N N . TRP A 1 195 ? -8.917 -10.418 -2.235 1.00 84.75 195 TRP A N 1
ATOM 1575 C CA . TRP A 1 195 ? -8.532 -11.684 -2.870 1.00 84.75 195 TRP A CA 1
ATOM 1576 C C . TRP A 1 195 ? -8.085 -11.528 -4.325 1.00 84.75 195 TRP A C 1
ATOM 1578 O O . TRP A 1 195 ? -7.490 -12.443 -4.893 1.00 84.75 195 TRP A O 1
ATOM 1588 N N . ARG A 1 196 ? -8.388 -10.392 -4.961 1.00 89.50 196 ARG A N 1
ATOM 1589 C CA . ARG A 1 196 ? -7.994 -10.147 -6.345 1.00 89.50 196 ARG A CA 1
ATOM 1590 C C . ARG A 1 196 ? -6.570 -9.622 -6.380 1.00 89.50 196 ARG A C 1
ATOM 1592 O O . ARG A 1 196 ? -6.292 -8.587 -5.772 1.00 89.50 196 ARG A O 1
ATOM 1599 N N . GLN A 1 197 ? -5.699 -10.322 -7.102 1.00 87.94 197 GLN A N 1
ATOM 1600 C CA . GLN A 1 197 ? -4.294 -9.949 -7.224 1.00 87.94 197 GLN A CA 1
ATOM 1601 C C . GLN A 1 197 ? -4.138 -8.534 -7.804 1.00 87.94 197 GLN A C 1
ATOM 1603 O O . GLN A 1 197 ? -4.939 -8.121 -8.646 1.00 87.94 197 GLN A O 1
ATOM 1608 N N . PRO A 1 198 ? -3.135 -7.769 -7.345 1.00 88.75 198 PRO A N 1
ATOM 1609 C CA . PRO A 1 198 ? -2.854 -6.460 -7.908 1.00 88.75 198 PRO A CA 1
ATOM 1610 C C . PRO A 1 198 ? -2.242 -6.598 -9.305 1.00 88.75 198 PRO A C 1
ATOM 1612 O O . PRO A 1 198 ? -1.513 -7.549 -9.594 1.00 88.75 198 PRO A O 1
ATOM 1615 N N . GLU A 1 199 ? -2.486 -5.604 -10.154 1.00 88.50 199 GLU A N 1
ATOM 1616 C CA . GLU A 1 199 ? -2.093 -5.621 -11.567 1.00 88.50 199 GLU A CA 1
ATOM 1617 C C . GLU A 1 199 ? -0.584 -5.854 -11.761 1.00 88.50 199 GLU A C 1
ATOM 1619 O O . GLU A 1 199 ? -0.178 -6.612 -12.642 1.00 88.50 199 GLU A O 1
ATOM 1624 N N . ARG A 1 200 ? 0.261 -5.271 -10.898 1.00 85.31 200 ARG A N 1
ATOM 1625 C CA . ARG A 1 200 ? 1.723 -5.446 -10.980 1.00 85.31 200 ARG A CA 1
ATOM 1626 C C . ARG A 1 200 ? 2.193 -6.887 -10.750 1.00 85.31 200 ARG A C 1
ATOM 1628 O O . ARG A 1 200 ? 3.275 -7.246 -11.193 1.00 85.31 200 ARG A O 1
ATOM 1635 N N . VAL A 1 201 ? 1.413 -7.687 -10.022 1.00 87.06 201 VAL A N 1
ATOM 1636 C CA . VAL A 1 201 ? 1.722 -9.101 -9.756 1.00 87.06 201 VAL A CA 1
ATOM 1637 C C . VAL A 1 201 ? 1.220 -9.954 -10.905 1.00 87.06 201 VAL A C 1
ATOM 1639 O O . VAL A 1 201 ? 1.943 -10.815 -11.388 1.00 87.06 201 VAL A O 1
ATOM 1642 N N . GLU A 1 202 ? 0.013 -9.672 -11.393 1.00 86.06 202 GLU A N 1
ATOM 1643 C CA . GLU A 1 202 ? -0.568 -10.383 -12.533 1.00 86.06 202 GLU A CA 1
ATOM 1644 C C . GLU A 1 202 ? 0.289 -10.241 -13.801 1.00 86.06 202 GLU A C 1
ATOM 1646 O O . GLU A 1 202 ? 0.429 -11.178 -14.592 1.00 86.06 202 GLU A O 1
ATOM 1651 N N . LYS A 1 203 ? 0.888 -9.063 -13.984 1.00 84.50 203 LYS A N 1
ATOM 1652 C CA . LYS A 1 203 ? 1.760 -8.749 -15.119 1.00 84.50 203 LYS A CA 1
ATOM 1653 C C . LYS A 1 203 ? 3.244 -8.994 -14.838 1.00 84.50 203 LYS A C 1
ATOM 1655 O O . LYS A 1 203 ? 4.072 -8.695 -15.696 1.00 84.50 203 LYS A O 1
ATOM 1660 N N . TYR A 1 204 ? 3.591 -9.547 -13.677 1.00 83.31 204 TYR A N 1
ATOM 1661 C CA . TYR A 1 204 ? 4.982 -9.810 -13.324 1.00 83.31 204 TYR A CA 1
ATOM 1662 C C . TYR A 1 204 ? 5.648 -10.729 -14.360 1.00 83.31 204 TYR A C 1
ATOM 1664 O O . TYR A 1 204 ? 5.088 -11.760 -14.737 1.00 83.31 204 TYR A O 1
ATOM 1672 N N . GLY A 1 205 ? 6.812 -10.323 -14.872 1.00 78.88 205 GLY A N 1
ATOM 1673 C CA . GLY A 1 205 ? 7.536 -11.047 -15.928 1.00 78.88 205 GLY A CA 1
ATOM 1674 C C . GLY A 1 205 ? 6.871 -11.015 -17.315 1.00 78.88 205 GLY A C 1
ATOM 1675 O O . GLY A 1 205 ? 7.362 -11.644 -18.249 1.00 78.88 205 GLY A O 1
ATOM 1676 N N . ARG A 1 206 ? 5.753 -10.290 -17.480 1.00 81.69 206 ARG A N 1
ATOM 1677 C CA . ARG A 1 206 ? 5.049 -10.120 -18.767 1.00 81.69 206 ARG A CA 1
ATOM 1678 C C . ARG A 1 206 ? 5.340 -8.776 -19.440 1.00 81.69 206 ARG A C 1
ATOM 1680 O O . ARG A 1 206 ? 4.869 -8.550 -20.550 1.00 81.69 206 ARG A O 1
ATOM 1687 N N . TYR A 1 207 ? 6.124 -7.900 -18.808 1.00 69.62 207 TYR A N 1
ATOM 1688 C CA . TYR A 1 207 ? 6.466 -6.559 -19.308 1.00 69.62 207 TYR A CA 1
ATOM 1689 C C . TYR A 1 207 ? 7.567 -6.546 -20.392 1.00 69.62 207 TYR A C 1
ATOM 1691 O O . TYR A 1 207 ? 8.189 -5.519 -20.655 1.00 69.62 207 TYR A O 1
ATOM 1699 N N . GLY A 1 208 ? 7.762 -7.669 -21.089 1.00 68.12 208 GLY A N 1
ATOM 1700 C CA . GLY A 1 208 ? 8.762 -7.823 -22.144 1.00 68.12 208 GLY A CA 1
ATOM 1701 C C . GLY A 1 208 ? 10.151 -8.171 -21.607 1.00 68.12 208 GLY A C 1
ATOM 1702 O O . GLY A 1 208 ? 10.325 -8.510 -20.442 1.00 68.12 208 GLY A O 1
ATOM 1703 N N . SER A 1 209 ? 11.161 -8.108 -22.476 1.00 64.81 209 SER A N 1
ATOM 1704 C CA . SER A 1 209 ? 12.537 -8.517 -22.155 1.00 64.81 209 SER A CA 1
ATOM 1705 C C . SER A 1 209 ? 13.323 -7.513 -21.304 1.00 64.81 209 SER A C 1
ATOM 1707 O O . SER A 1 209 ? 14.485 -7.767 -20.996 1.00 64.81 209 SER A O 1
ATOM 1709 N N . GLU A 1 210 ? 12.746 -6.349 -20.992 1.00 67.69 210 GLU A N 1
ATOM 1710 C CA . GLU A 1 210 ? 13.474 -5.238 -20.365 1.00 67.69 210 GLU A CA 1
ATOM 1711 C C . GLU A 1 210 ? 13.312 -5.182 -18.840 1.00 67.69 210 GLU A C 1
ATOM 1713 O O . GLU A 1 210 ? 14.227 -4.723 -18.155 1.00 67.69 210 GLU A O 1
ATOM 1718 N N . SER A 1 211 ? 12.186 -5.648 -18.288 1.00 76.62 211 SER A N 1
ATOM 1719 C CA . SER A 1 211 ? 11.963 -5.695 -16.840 1.00 76.62 211 SER A CA 1
ATOM 1720 C C . SER A 1 211 ? 10.806 -6.616 -16.451 1.00 76.62 211 SER A C 1
ATOM 1722 O O . SER A 1 211 ? 9.840 -6.762 -17.196 1.00 76.62 211 SER A O 1
ATOM 1724 N N . ASP A 1 212 ? 10.869 -7.169 -15.238 1.00 80.88 212 ASP A N 1
ATOM 1725 C CA . ASP A 1 212 ? 9.768 -7.927 -14.636 1.00 80.88 212 ASP A CA 1
ATOM 1726 C C . ASP A 1 212 ? 8.639 -7.030 -14.099 1.00 80.88 212 ASP A C 1
ATOM 1728 O O . ASP A 1 212 ? 7.532 -7.517 -13.857 1.00 80.88 212 ASP A O 1
ATOM 1732 N N . LEU A 1 213 ? 8.905 -5.733 -13.907 1.00 84.25 213 LEU A N 1
ATOM 1733 C CA . LEU A 1 213 ? 7.983 -4.744 -13.345 1.00 84.25 213 LEU A CA 1
ATOM 1734 C C . LEU A 1 213 ? 7.815 -3.551 -14.297 1.00 84.25 213 LEU A C 1
ATOM 1736 O O . LEU A 1 213 ? 8.725 -3.243 -15.069 1.00 84.25 213 LEU A O 1
ATOM 1740 N N . PRO A 1 214 ? 6.676 -2.839 -14.236 1.00 84.88 214 PRO A N 1
ATOM 1741 C CA . PRO A 1 214 ? 6.483 -1.660 -15.060 1.00 84.88 214 PRO A CA 1
ATOM 1742 C C . PRO A 1 214 ? 7.449 -0.559 -14.609 1.00 84.88 214 PRO A C 1
ATOM 1744 O O . PRO A 1 214 ? 7.467 -0.157 -13.444 1.00 84.88 214 PRO A O 1
ATOM 1747 N N . MET A 1 215 ? 8.257 -0.089 -15.553 1.00 88.94 215 MET A N 1
ATOM 1748 C CA . MET A 1 215 ? 9.225 0.982 -15.350 1.00 88.94 215 MET A CA 1
ATOM 1749 C C . MET A 1 215 ? 8.613 2.338 -15.712 1.00 88.94 215 MET A C 1
ATOM 1751 O O . MET A 1 215 ? 7.785 2.448 -16.612 1.00 88.94 215 MET A O 1
ATOM 1755 N N . SER A 1 216 ? 9.057 3.384 -15.026 1.00 90.81 216 SER A N 1
ATOM 1756 C CA . SER A 1 216 ? 8.695 4.771 -15.302 1.00 90.81 216 SER A CA 1
ATOM 1757 C C . SER A 1 216 ? 9.183 5.210 -16.684 1.00 90.81 216 SER A C 1
ATOM 1759 O O . SER A 1 216 ? 10.311 4.909 -17.083 1.00 90.81 216 SER A O 1
ATOM 1761 N N . GLU A 1 217 ? 8.382 6.011 -17.389 1.00 90.50 217 GLU A N 1
ATOM 1762 C CA . GLU A 1 217 ? 8.786 6.596 -18.677 1.00 90.50 217 GLU A CA 1
ATOM 1763 C C . GLU A 1 217 ? 10.057 7.444 -18.550 1.00 90.50 217 GLU A C 1
ATOM 1765 O O . GLU A 1 217 ? 10.904 7.449 -19.439 1.00 90.50 217 GLU A O 1
ATOM 1770 N N . ARG A 1 218 ? 10.246 8.116 -17.407 1.00 90.31 218 ARG A N 1
ATOM 1771 C CA . ARG A 1 218 ? 11.458 8.899 -17.132 1.00 90.31 218 ARG A CA 1
ATOM 1772 C C . ARG A 1 218 ? 12.708 8.017 -17.073 1.00 90.31 218 ARG A C 1
ATOM 1774 O O . ARG A 1 218 ? 13.742 8.392 -17.626 1.00 90.31 218 ARG A O 1
ATOM 1781 N N . PHE A 1 219 ? 12.618 6.859 -16.421 1.00 91.69 219 PHE A N 1
ATOM 1782 C CA . PHE A 1 219 ? 13.707 5.886 -16.391 1.00 91.69 219 PHE A CA 1
ATOM 1783 C C . PHE A 1 219 ? 13.964 5.306 -17.784 1.00 91.69 219 PHE A C 1
ATOM 1785 O O . PHE A 1 219 ? 15.106 5.291 -18.239 1.00 91.69 219 PHE A O 1
ATOM 1792 N N . LEU A 1 220 ? 12.910 4.902 -18.499 1.00 90.88 220 LEU A N 1
ATOM 1793 C CA . LEU A 1 220 ? 13.031 4.352 -19.851 1.00 90.88 220 LEU A CA 1
ATOM 1794 C C . LEU A 1 220 ? 13.636 5.362 -20.835 1.00 90.88 220 LEU A C 1
ATOM 1796 O O . LEU A 1 220 ? 14.505 4.994 -21.621 1.00 90.88 220 LEU A O 1
ATOM 1800 N N . ALA A 1 221 ? 13.250 6.637 -20.762 1.00 91.06 221 ALA A N 1
ATOM 1801 C CA . ALA A 1 221 ? 13.838 7.704 -21.568 1.00 91.06 221 ALA A CA 1
ATOM 1802 C C . ALA A 1 221 ? 15.340 7.867 -21.294 1.00 91.06 221 ALA A C 1
ATOM 1804 O O . ALA A 1 221 ? 16.126 8.021 -22.229 1.00 91.06 221 ALA A O 1
ATOM 1805 N N . MET A 1 222 ? 15.763 7.767 -20.030 1.00 90.62 222 MET A N 1
ATOM 1806 C CA . MET A 1 222 ? 17.185 7.775 -19.684 1.00 90.62 222 MET A CA 1
ATOM 1807 C C . MET A 1 222 ? 17.914 6.552 -20.247 1.00 90.62 222 MET A C 1
ATOM 1809 O O . MET A 1 222 ? 18.992 6.700 -20.815 1.00 90.62 222 MET A O 1
ATOM 1813 N N . VAL A 1 223 ? 17.335 5.355 -20.130 1.00 89.69 223 VAL A N 1
ATOM 1814 C CA . VAL A 1 223 ? 17.923 4.129 -20.689 1.00 89.69 223 VAL A CA 1
ATOM 1815 C C . VAL A 1 223 ? 18.070 4.230 -22.209 1.00 89.69 223 VAL A C 1
ATOM 1817 O O . VAL A 1 223 ? 19.118 3.862 -22.735 1.00 89.69 223 VAL A O 1
ATOM 1820 N N . ARG A 1 224 ? 17.066 4.766 -22.919 1.00 89.06 224 ARG A N 1
ATOM 1821 C CA . ARG A 1 224 ? 17.138 5.015 -24.372 1.00 89.06 224 ARG A CA 1
ATOM 1822 C C . ARG A 1 224 ? 18.255 5.996 -24.710 1.00 89.06 224 ARG A C 1
ATOM 1824 O O . ARG A 1 224 ? 19.112 5.670 -25.521 1.00 89.06 224 ARG A O 1
ATOM 1831 N N . ARG A 1 225 ? 18.333 7.119 -23.993 1.00 89.19 225 ARG A N 1
ATOM 1832 C CA . ARG A 1 225 ? 19.415 8.097 -24.149 1.00 89.19 225 ARG A CA 1
ATOM 1833 C C . ARG A 1 225 ? 20.796 7.472 -23.926 1.00 89.19 225 ARG A C 1
ATOM 1835 O O . ARG A 1 225 ? 21.693 7.690 -24.723 1.00 89.19 225 ARG A O 1
ATOM 1842 N N . LEU A 1 226 ? 20.963 6.632 -22.904 1.00 87.31 226 LEU A N 1
ATOM 1843 C CA . LEU A 1 226 ? 22.226 5.925 -22.649 1.00 87.31 226 LEU A CA 1
ATOM 1844 C C . LEU A 1 226 ? 22.563 4.869 -23.713 1.00 87.31 226 LEU A C 1
ATOM 1846 O O . LEU A 1 226 ? 23.741 4.551 -23.885 1.00 87.31 226 LEU A O 1
ATOM 1850 N N . ARG A 1 227 ? 21.556 4.312 -24.403 1.00 83.75 227 ARG A N 1
ATOM 1851 C CA . ARG A 1 227 ? 21.756 3.442 -25.573 1.00 83.75 227 ARG A CA 1
ATOM 1852 C C . ARG A 1 227 ? 22.194 4.248 -26.804 1.00 83.75 227 ARG A C 1
ATOM 1854 O O . ARG A 1 227 ? 23.007 3.736 -27.569 1.00 83.75 227 ARG A O 1
ATOM 1861 N N . GLU A 1 228 ? 21.671 5.464 -26.968 1.00 83.94 228 GLU A N 1
ATOM 1862 C CA . GLU A 1 228 ? 21.891 6.360 -28.117 1.00 83.94 228 GLU A CA 1
ATOM 1863 C C . GLU A 1 228 ? 23.168 7.214 -28.021 1.00 83.94 228 GLU A C 1
ATOM 1865 O O . GLU A 1 228 ? 23.815 7.430 -29.036 1.00 83.94 228 GLU A O 1
ATOM 1870 N N . GLU A 1 229 ? 23.563 7.678 -26.829 1.00 74.62 229 GLU A N 1
ATOM 1871 C CA . GLU A 1 229 ? 24.710 8.582 -26.593 1.00 74.62 229 GLU A CA 1
ATOM 1872 C C . GLU A 1 229 ? 26.092 7.971 -26.869 1.00 74.62 229 GLU A C 1
ATOM 1874 O O . GLU A 1 229 ? 27.117 8.606 -26.613 1.00 74.62 229 GLU A O 1
ATOM 1879 N N . GLU A 1 230 ? 26.162 6.750 -27.392 1.00 58.56 230 GLU A N 1
ATOM 1880 C CA . GLU A 1 230 ? 27.438 6.267 -27.889 1.00 58.56 230 GLU A CA 1
ATOM 1881 C C . GLU A 1 230 ? 27.742 6.936 -29.231 1.00 58.56 230 GLU A C 1
ATOM 1883 O O . GLU A 1 230 ? 26.880 6.951 -30.117 1.00 58.56 230 GLU A O 1
ATOM 1888 N N . PRO A 1 231 ? 28.963 7.474 -29.415 1.00 52.62 231 PRO A N 1
ATOM 1889 C CA . PRO A 1 231 ? 29.369 7.921 -30.724 1.00 52.62 231 PRO A CA 1
ATOM 1890 C C . PRO A 1 231 ? 29.185 6.729 -31.652 1.00 52.62 231 PRO A C 1
ATOM 1892 O O . PRO A 1 231 ? 29.668 5.627 -31.375 1.00 52.62 231 PRO A O 1
ATOM 1895 N N . THR A 1 232 ? 28.532 6.963 -32.785 1.00 47.31 232 THR A N 1
ATOM 1896 C CA . THR A 1 232 ? 28.922 6.263 -34.000 1.00 47.31 232 THR A CA 1
ATOM 1897 C C . THR A 1 232 ? 30.403 6.584 -34.146 1.00 47.31 232 THR A C 1
ATOM 1899 O O . THR A 1 232 ? 30.763 7.604 -34.724 1.00 47.31 232 THR A O 1
ATOM 1902 N N . ALA A 1 233 ? 31.271 5.808 -33.491 1.00 47.94 233 ALA A N 1
ATOM 1903 C CA . ALA A 1 233 ? 32.673 5.776 -33.816 1.00 47.94 233 ALA A CA 1
ATOM 1904 C C . ALA A 1 233 ? 32.621 5.363 -35.271 1.00 47.94 233 ALA A C 1
ATOM 1906 O O . ALA A 1 233 ? 32.293 4.217 -35.580 1.00 47.94 233 ALA A O 1
ATOM 1907 N N . SER A 1 234 ? 32.745 6.366 -36.140 1.00 43.59 234 SER A N 1
ATOM 1908 C CA . SER A 1 234 ? 32.892 6.216 -37.566 1.00 43.59 234 SER A CA 1
ATOM 1909 C C . SER A 1 234 ? 33.886 5.090 -37.712 1.00 43.59 234 SER A C 1
ATOM 1911 O O . SER A 1 234 ? 35.058 5.272 -37.384 1.00 43.59 234 SER A O 1
ATOM 1913 N N . ILE A 1 235 ? 33.396 3.909 -38.074 1.00 53.28 235 ILE A N 1
ATOM 1914 C CA . ILE A 1 235 ? 34.254 2.834 -38.523 1.00 53.28 235 ILE A CA 1
ATOM 1915 C C . ILE A 1 235 ? 34.996 3.518 -39.671 1.00 53.28 235 ILE A C 1
ATOM 1917 O O . ILE A 1 235 ? 34.322 3.900 -40.636 1.00 53.28 235 ILE A O 1
ATOM 1921 N N . PRO A 1 236 ? 36.304 3.836 -39.548 1.00 54.56 236 PRO A N 1
ATOM 1922 C CA . PRO A 1 236 ? 37.017 4.334 -40.708 1.00 54.56 236 PRO A CA 1
ATOM 1923 C C . PRO A 1 236 ? 36.768 3.285 -41.790 1.00 54.56 236 PRO A C 1
ATOM 1925 O O . PRO A 1 236 ? 36.790 2.094 -41.454 1.00 54.56 236 PRO A O 1
ATOM 1928 N N . PRO A 1 237 ? 36.402 3.691 -43.019 1.00 46.53 237 PRO A N 1
ATOM 1929 C CA . PRO A 1 237 ? 36.079 2.737 -44.065 1.00 46.53 237 PRO A CA 1
ATOM 1930 C C . PRO A 1 237 ? 37.205 1.716 -44.076 1.00 46.53 237 PRO A C 1
ATOM 1932 O O . PRO A 1 237 ? 38.372 2.092 -44.180 1.00 46.53 237 PRO A O 1
ATOM 1935 N N . VAL A 1 238 ? 36.856 0.454 -43.823 1.00 53.81 238 VAL A N 1
ATOM 1936 C CA . VAL A 1 238 ? 37.807 -0.643 -43.926 1.00 53.81 238 VAL A CA 1
ATOM 1937 C C . VAL A 1 238 ? 38.354 -0.520 -45.339 1.00 53.81 238 VAL A C 1
ATOM 1939 O O . VAL A 1 238 ? 37.604 -0.719 -46.294 1.00 53.81 238 VAL A O 1
ATOM 1942 N N . GLU A 1 239 ? 39.610 -0.087 -45.475 1.00 51.62 239 GLU A N 1
ATOM 1943 C CA . GLU A 1 239 ? 40.317 -0.173 -46.742 1.00 51.62 239 GLU A CA 1
ATOM 1944 C C . GLU A 1 239 ? 40.221 -1.636 -47.143 1.00 51.62 239 GLU A C 1
ATOM 1946 O O . GLU A 1 239 ? 40.776 -2.512 -46.475 1.00 51.62 239 GLU A O 1
ATOM 1951 N N . GLU A 1 240 ? 39.426 -1.911 -48.179 1.00 48.53 240 GLU A N 1
ATOM 1952 C CA . GLU A 1 240 ? 39.376 -3.230 -48.779 1.00 48.53 240 GLU A CA 1
ATOM 1953 C C . GLU A 1 240 ? 40.826 -3.635 -49.058 1.00 48.53 240 GLU A C 1
ATOM 1955 O O . GLU A 1 240 ? 41.520 -2.939 -49.811 1.00 48.53 240 GLU A O 1
ATOM 1960 N N . PRO A 1 241 ? 41.319 -4.745 -48.482 1.00 46.16 241 PRO A N 1
ATOM 1961 C CA . PRO A 1 241 ? 42.579 -5.294 -48.920 1.00 46.16 241 PRO A CA 1
ATOM 1962 C C . PRO A 1 241 ? 42.382 -5.620 -50.394 1.00 46.16 241 PRO A C 1
ATOM 1964 O O . PRO A 1 241 ? 41.578 -6.487 -50.748 1.00 46.16 241 PRO A O 1
ATOM 1967 N N . ARG A 1 242 ? 43.081 -4.865 -51.248 1.00 47.62 242 ARG A N 1
ATOM 1968 C CA . ARG A 1 242 ? 43.194 -5.083 -52.689 1.00 47.62 242 ARG A CA 1
ATOM 1969 C C . ARG A 1 242 ? 43.250 -6.588 -52.932 1.00 47.62 242 ARG A C 1
ATOM 1971 O O . ARG A 1 242 ? 44.237 -7.234 -52.584 1.00 47.62 242 ARG A O 1
ATOM 1978 N N . ARG A 1 243 ? 42.161 -7.137 -53.483 1.00 42.44 243 ARG A N 1
ATOM 1979 C CA . ARG A 1 243 ? 42.021 -8.552 -53.836 1.00 42.44 243 ARG A CA 1
ATOM 1980 C C . ARG A 1 243 ? 43.181 -8.953 -54.742 1.00 42.44 243 ARG A C 1
ATOM 1982 O O . ARG A 1 243 ? 43.151 -8.737 -55.952 1.00 42.44 243 ARG A O 1
ATOM 1989 N N . GLY A 1 244 ? 44.189 -9.566 -54.133 1.00 41.22 244 GLY A N 1
ATOM 1990 C CA . GLY A 1 244 ? 45.118 -10.460 -54.794 1.00 41.22 244 GLY A CA 1
ATOM 1991 C C . GLY A 1 244 ? 44.335 -11.680 -55.252 1.00 41.22 244 GLY A C 1
ATOM 1992 O O . GLY A 1 244 ? 43.867 -12.485 -54.454 1.00 41.22 244 GLY A O 1
ATOM 1993 N N . ARG A 1 245 ? 44.144 -11.745 -56.561 1.00 48.34 245 ARG A N 1
ATOM 1994 C CA . ARG A 1 245 ? 43.580 -12.847 -57.329 1.00 48.34 245 ARG A CA 1
ATOM 1995 C C . ARG A 1 245 ? 44.335 -14.144 -57.000 1.00 48.34 245 ARG A C 1
ATOM 1997 O O . ARG A 1 245 ? 45.503 -14.256 -57.349 1.00 48.34 245 ARG A O 1
ATOM 2004 N N . SER A 1 246 ? 43.674 -15.121 -56.385 1.00 42.59 246 SER A N 1
ATOM 2005 C CA . SER A 1 246 ? 44.049 -16.526 -56.549 1.00 42.59 246 SER A CA 1
ATOM 2006 C C . SER A 1 246 ? 42.810 -17.407 -56.463 1.00 42.59 246 SER A C 1
ATOM 2008 O O . SER A 1 246 ? 41.940 -17.228 -55.615 1.00 42.59 246 SER A O 1
ATOM 2010 N N . SER A 1 247 ? 42.729 -18.279 -57.449 1.00 42.84 247 SER A N 1
ATOM 2011 C CA . SER A 1 247 ? 41.654 -19.163 -57.866 1.00 42.84 247 SER A CA 1
ATOM 2012 C C . SER A 1 247 ? 41.453 -20.380 -56.952 1.00 42.84 247 SER A C 1
ATOM 2014 O O . SER A 1 247 ? 42.412 -20.930 -56.427 1.00 42.84 247 SER A O 1
ATOM 2016 N N . GLU A 1 248 ? 40.180 -20.785 -56.859 1.00 42.31 248 GLU A N 1
ATOM 2017 C CA . GLU A 1 248 ? 39.633 -22.155 -56.832 1.00 42.31 248 GLU A CA 1
ATOM 2018 C C . GLU A 1 248 ? 40.205 -23.207 -55.864 1.00 42.31 248 GLU A C 1
ATOM 2020 O O . GLU A 1 248 ? 41.262 -23.775 -56.107 1.00 42.31 248 GLU A O 1
ATOM 2025 N N . HIS A 1 249 ? 39.367 -23.670 -54.924 1.00 37.78 249 HIS A N 1
ATOM 2026 C CA . HIS A 1 249 ? 38.805 -25.026 -55.031 1.00 37.78 249 HIS A CA 1
ATOM 2027 C C . HIS A 1 249 ? 37.560 -25.253 -54.153 1.00 37.78 249 HIS A C 1
ATOM 2029 O O . HIS A 1 249 ? 37.425 -24.753 -53.041 1.00 37.78 249 HIS A O 1
ATOM 2035 N N . THR A 1 250 ? 36.643 -26.006 -54.745 1.00 41.75 250 THR A N 1
ATOM 2036 C CA . THR A 1 250 ? 35.285 -26.403 -54.361 1.00 41.75 250 THR A CA 1
ATOM 2037 C C . THR A 1 250 ? 35.251 -27.531 -53.323 1.00 41.75 250 THR A C 1
ATOM 2039 O O . THR A 1 250 ? 35.993 -28.494 -53.468 1.00 41.75 250 THR A O 1
ATOM 2042 N N . SER A 1 251 ? 34.321 -27.467 -52.359 1.00 38.03 251 SER A N 1
ATOM 2043 C CA . SER A 1 251 ? 33.507 -28.586 -51.813 1.00 38.03 251 SER A CA 1
ATOM 2044 C C . SER A 1 251 ? 32.628 -28.006 -50.691 1.00 38.03 251 SER A C 1
ATOM 2046 O O . SER A 1 251 ? 33.148 -27.575 -49.671 1.00 38.03 251 SER A O 1
ATOM 2048 N N . SER A 1 252 ? 31.344 -27.710 -50.907 1.00 38.66 252 SER A N 1
ATOM 2049 C CA . SER A 1 252 ? 30.195 -28.632 -50.818 1.00 38.66 252 SER A CA 1
ATOM 2050 C C . SER A 1 252 ? 30.165 -29.435 -49.509 1.00 38.66 252 SER A C 1
ATOM 2052 O O . SER A 1 252 ? 31.044 -30.260 -49.265 1.00 38.66 252 SER A O 1
ATOM 2054 N N . GLY A 1 253 ? 29.162 -29.150 -48.671 1.00 36.88 253 GLY A N 1
ATOM 2055 C CA . GLY A 1 253 ? 28.940 -29.779 -47.370 1.00 36.88 253 GLY A CA 1
ATOM 2056 C C . GLY A 1 253 ? 27.863 -29.055 -46.559 1.00 36.88 253 GLY A C 1
ATOM 2057 O O . GLY A 1 253 ? 28.175 -28.210 -45.724 1.00 36.88 253 GLY A O 1
ATOM 2058 N N . ASP A 1 254 ? 26.605 -29.380 -46.849 1.00 41.72 254 ASP A N 1
ATOM 2059 C CA . ASP A 1 254 ? 25.393 -29.004 -46.119 1.00 41.72 254 ASP A CA 1
ATOM 2060 C C . ASP A 1 254 ? 25.489 -29.254 -44.607 1.00 41.72 254 ASP A C 1
ATOM 2062 O O . ASP A 1 254 ? 25.673 -30.399 -44.206 1.00 41.72 254 ASP A O 1
ATOM 2066 N N . ILE A 1 255 ? 25.234 -28.234 -43.773 1.00 44.81 255 ILE A N 1
ATOM 2067 C CA . ILE A 1 255 ? 24.606 -28.408 -42.447 1.00 44.81 255 ILE A CA 1
ATOM 2068 C C . ILE A 1 255 ? 23.696 -27.202 -42.172 1.00 44.81 255 ILE A C 1
ATOM 2070 O O . ILE A 1 255 ? 24.045 -26.250 -41.474 1.00 44.81 255 ILE A O 1
ATOM 2074 N N . ALA A 1 256 ? 22.494 -27.253 -42.740 1.00 41.06 256 ALA A N 1
ATOM 2075 C CA . ALA A 1 256 ? 21.344 -26.527 -42.226 1.00 41.06 256 ALA A CA 1
ATOM 2076 C C . ALA A 1 256 ? 20.636 -27.421 -41.196 1.00 41.06 256 ALA A C 1
ATOM 2078 O O . ALA A 1 256 ? 20.243 -28.540 -41.511 1.00 41.06 256 ALA A O 1
ATOM 2079 N N . GLY A 1 257 ? 20.449 -26.909 -39.976 1.00 44.75 257 GLY A N 1
ATOM 2080 C CA . GLY A 1 257 ? 19.477 -27.452 -39.023 1.00 44.75 257 GLY A CA 1
ATOM 2081 C C . GLY A 1 257 ? 20.049 -28.153 -37.794 1.00 44.75 257 GLY A C 1
ATOM 2082 O O . GLY A 1 257 ? 19.941 -29.366 -37.686 1.00 44.75 257 GLY A O 1
ATOM 2083 N N . THR A 1 258 ? 20.580 -27.398 -36.822 1.00 44.41 258 THR A N 1
ATOM 2084 C CA . THR A 1 258 ? 20.515 -27.734 -35.375 1.00 44.41 258 THR A CA 1
ATOM 2085 C C . THR A 1 258 ? 21.081 -26.587 -34.525 1.00 44.41 258 THR A C 1
ATOM 2087 O O . THR A 1 258 ? 22.211 -26.645 -34.065 1.00 44.41 258 THR A O 1
ATOM 2090 N N . PHE A 1 259 ? 20.323 -25.505 -34.304 1.00 42.62 259 PHE A N 1
ATOM 2091 C CA . PHE A 1 259 ? 20.757 -24.439 -33.374 1.00 42.62 259 PHE A CA 1
ATOM 2092 C C . PHE A 1 259 ? 19.620 -23.795 -32.561 1.00 42.62 259 PHE A C 1
ATOM 2094 O O . PHE A 1 259 ? 19.751 -22.664 -32.099 1.00 42.62 259 PHE A O 1
ATOM 2101 N N . GLU A 1 260 ? 18.519 -24.520 -32.322 1.00 44.41 260 GLU A N 1
ATOM 2102 C CA . GLU A 1 260 ? 17.375 -23.994 -31.553 1.00 44.41 260 GLU A CA 1
ATOM 2103 C C . GLU A 1 260 ? 17.062 -24.702 -30.220 1.00 44.41 260 GLU A C 1
ATOM 2105 O O . GLU A 1 260 ? 16.060 -24.397 -29.586 1.00 44.41 260 GLU A O 1
ATOM 2110 N N . LEU A 1 261 ? 17.934 -25.583 -29.711 1.00 43.09 261 LEU A N 1
ATOM 2111 C CA . LEU A 1 261 ? 17.664 -26.331 -28.463 1.00 43.09 261 LEU A CA 1
ATOM 2112 C C . LEU A 1 261 ? 18.774 -26.291 -27.399 1.00 43.09 261 LEU A C 1
ATOM 2114 O O . LEU A 1 261 ? 18.745 -27.067 -26.449 1.00 43.09 261 LEU A O 1
ATOM 2118 N N . GLN A 1 262 ? 19.716 -25.345 -27.484 1.00 36.34 262 GLN A N 1
ATOM 2119 C CA . GLN A 1 262 ? 20.808 -25.206 -26.500 1.00 36.34 262 GLN A CA 1
ATOM 2120 C C . GLN A 1 262 ? 20.736 -23.930 -25.636 1.00 36.34 262 GLN A C 1
ATOM 2122 O O . GLN A 1 262 ? 21.649 -23.643 -24.865 1.00 36.34 262 GLN A O 1
ATOM 2127 N N . ARG A 1 263 ? 19.635 -23.165 -25.711 1.00 40.88 263 ARG A N 1
ATOM 2128 C CA . ARG A 1 263 ? 19.463 -21.897 -24.968 1.00 40.88 263 ARG A CA 1
ATOM 2129 C C . ARG A 1 263 ? 18.854 -22.057 -23.560 1.00 40.88 263 ARG A C 1
ATOM 2131 O O . ARG A 1 263 ? 18.769 -21.074 -22.836 1.00 40.88 263 ARG A O 1
ATOM 2138 N N . VAL A 1 264 ? 18.478 -23.266 -23.123 1.00 45.62 264 VAL A N 1
ATOM 2139 C CA . VAL A 1 264 ? 17.776 -23.465 -21.828 1.00 45.62 264 VAL A CA 1
ATOM 2140 C C . VAL A 1 264 ? 18.607 -24.188 -20.749 1.00 45.62 264 VAL A C 1
ATOM 2142 O O . VAL A 1 264 ? 18.210 -24.191 -19.589 1.00 45.62 264 VAL A O 1
ATOM 2145 N N . GLN A 1 265 ? 19.800 -24.720 -21.049 1.00 37.59 265 GLN A N 1
ATOM 2146 C CA . GLN A 1 265 ? 20.590 -25.462 -20.042 1.00 37.59 265 GLN A CA 1
ATOM 2147 C C . GLN A 1 265 ? 21.895 -24.800 -19.568 1.00 37.59 265 GLN A C 1
ATOM 2149 O O . GLN A 1 265 ? 22.411 -25.202 -18.528 1.00 37.59 265 GLN A O 1
ATOM 2154 N N . HIS A 1 266 ? 22.400 -23.745 -20.220 1.00 36.66 266 HIS A N 1
ATOM 2155 C CA . HIS A 1 266 ? 23.694 -23.155 -19.832 1.00 36.66 266 HIS A CA 1
ATOM 2156 C C . HIS A 1 266 ? 23.640 -22.014 -18.798 1.00 36.66 266 HIS A C 1
ATOM 2158 O O . HIS A 1 266 ? 24.681 -21.596 -18.301 1.00 36.66 266 HIS A O 1
ATOM 2164 N N . THR A 1 267 ? 22.459 -21.553 -18.375 1.00 42.59 267 THR A N 1
ATOM 2165 C CA . THR A 1 267 ? 22.332 -20.435 -17.413 1.00 42.59 267 THR A CA 1
ATOM 2166 C C . THR A 1 267 ? 22.384 -20.857 -15.934 1.00 42.59 267 THR A C 1
ATOM 2168 O O . THR A 1 267 ? 22.048 -20.060 -15.061 1.00 42.59 267 THR A O 1
ATOM 2171 N N . ARG A 1 268 ? 22.781 -22.100 -15.610 1.00 40.50 268 ARG A N 1
ATOM 2172 C CA . ARG A 1 268 ? 22.835 -22.589 -14.213 1.00 40.50 268 ARG A CA 1
ATOM 2173 C C . ARG A 1 268 ? 24.207 -23.094 -13.741 1.00 40.50 268 ARG A C 1
ATOM 2175 O O . ARG A 1 268 ? 24.338 -23.395 -12.558 1.00 40.50 268 ARG A O 1
ATOM 2182 N N . ALA A 1 269 ? 25.224 -23.165 -14.604 1.00 43.69 269 ALA A N 1
ATOM 2183 C CA . ALA A 1 269 ? 26.510 -23.774 -14.236 1.00 43.69 269 ALA A CA 1
ATOM 2184 C C . ALA A 1 269 ? 27.640 -22.783 -13.903 1.00 43.69 269 ALA A C 1
ATOM 2186 O O . ALA A 1 269 ? 28.487 -23.118 -13.080 1.00 43.69 269 ALA A O 1
ATOM 2187 N N . ASP A 1 270 ? 27.625 -21.549 -14.411 1.00 41.00 270 ASP A N 1
ATOM 2188 C CA . ASP A 1 270 ? 28.774 -20.643 -14.253 1.00 41.00 270 ASP A CA 1
ATOM 2189 C C . ASP A 1 270 ? 28.528 -19.543 -13.215 1.00 41.00 270 ASP A C 1
ATOM 2191 O O . ASP A 1 270 ? 28.572 -18.344 -13.487 1.00 41.00 270 ASP A O 1
ATOM 2195 N N . ILE A 1 271 ? 28.297 -19.963 -11.968 1.00 47.78 271 ILE A N 1
ATOM 2196 C CA . ILE A 1 271 ? 28.569 -19.100 -10.815 1.00 47.78 271 ILE A CA 1
ATOM 2197 C C . ILE A 1 271 ? 30.069 -19.200 -10.533 1.00 47.78 271 ILE A C 1
ATOM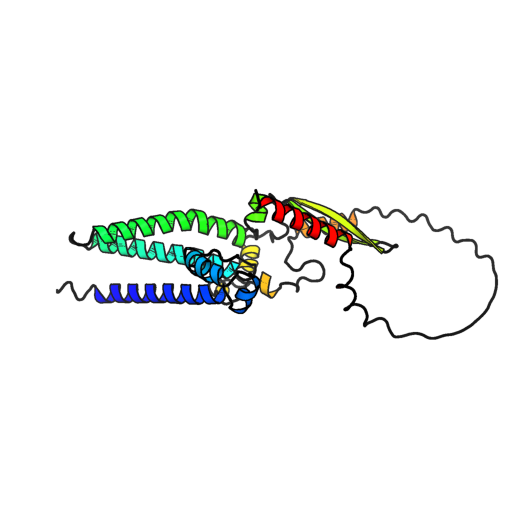 2199 O O . ILE A 1 271 ? 30.562 -20.193 -10.000 1.00 47.78 271 ILE A O 1
ATOM 2203 N N . HIS A 1 272 ? 30.777 -18.140 -10.911 1.00 45.94 272 HIS A N 1
ATOM 2204 C CA . HIS A 1 272 ? 32.212 -17.921 -10.748 1.00 45.94 272 HIS A CA 1
ATOM 2205 C C . HIS A 1 272 ? 32.763 -18.469 -9.401 1.00 45.94 272 HIS A C 1
ATOM 2207 O O . HIS A 1 272 ? 32.298 -18.048 -8.333 1.00 45.94 272 HIS A O 1
ATOM 2213 N N . PRO A 1 273 ? 33.803 -19.333 -9.385 1.00 46.53 273 PRO A N 1
ATOM 2214 C CA . PRO A 1 273 ? 34.338 -19.955 -8.159 1.00 46.53 273 PRO A CA 1
ATOM 2215 C C . PRO A 1 273 ? 34.924 -18.956 -7.140 1.00 46.53 273 PRO A C 1
ATOM 2217 O O . PRO A 1 273 ? 35.114 -19.290 -5.969 1.00 46.53 273 PRO A O 1
ATOM 2220 N N . ALA A 1 274 ? 35.144 -17.703 -7.547 1.00 46.25 274 ALA A N 1
ATOM 2221 C CA . ALA A 1 274 ? 35.554 -16.610 -6.663 1.00 46.25 274 ALA A CA 1
ATOM 2222 C C . ALA A 1 274 ? 34.447 -16.174 -5.679 1.00 46.25 274 ALA A C 1
ATOM 2224 O O . ALA A 1 274 ? 34.753 -15.738 -4.569 1.00 46.25 274 ALA A O 1
ATOM 2225 N N . PHE A 1 275 ? 33.168 -16.341 -6.037 1.00 47.06 275 PHE A N 1
ATOM 2226 C CA . PHE A 1 275 ? 32.046 -15.967 -5.167 1.00 47.06 275 PHE A CA 1
ATOM 2227 C C . PHE A 1 275 ? 31.822 -16.991 -4.044 1.00 47.06 275 PHE A C 1
ATOM 2229 O O . PHE A 1 275 ? 31.450 -16.632 -2.927 1.00 47.06 275 PHE A O 1
ATOM 2236 N N . ARG A 1 276 ? 32.145 -18.269 -4.302 1.00 48.28 276 ARG A N 1
ATOM 2237 C CA . ARG A 1 276 ? 32.030 -19.350 -3.312 1.00 48.28 276 ARG A CA 1
ATOM 2238 C C . ARG A 1 276 ? 33.107 -19.259 -2.215 1.00 48.28 276 ARG A C 1
ATOM 2240 O O . ARG A 1 276 ? 32.838 -19.648 -1.084 1.00 48.28 276 ARG A O 1
ATOM 2247 N N . ARG A 1 277 ? 34.289 -18.685 -2.501 1.00 46.91 277 ARG A N 1
ATOM 2248 C CA . ARG A 1 277 ? 35.334 -18.469 -1.475 1.00 46.91 277 ARG A CA 1
ATOM 2249 C C . ARG A 1 277 ? 34.991 -17.359 -0.479 1.00 46.91 277 ARG A C 1
ATOM 2251 O O . ARG A 1 277 ? 35.285 -17.548 0.695 1.00 46.91 277 ARG A O 1
ATOM 2258 N N . ARG A 1 278 ? 34.329 -16.267 -0.896 1.00 48.59 278 ARG A N 1
ATOM 2259 C CA . ARG A 1 278 ? 33.930 -15.178 0.027 1.00 48.59 278 ARG A CA 1
ATOM 2260 C C . ARG A 1 278 ? 32.847 -15.606 1.021 1.00 48.59 278 ARG A C 1
ATOM 2262 O O . ARG A 1 278 ? 32.963 -15.311 2.201 1.00 48.59 278 ARG A O 1
ATOM 2269 N N . GLN A 1 279 ? 31.861 -16.400 0.591 1.00 50.12 279 GLN A N 1
ATOM 2270 C CA . GLN A 1 279 ? 30.846 -16.929 1.517 1.00 50.12 279 GLN A CA 1
ATOM 2271 C C . GLN A 1 279 ? 31.398 -17.948 2.528 1.00 50.12 279 GLN A C 1
ATOM 2273 O O . GLN A 1 279 ? 30.824 -18.105 3.603 1.00 50.12 279 GLN A O 1
ATOM 2278 N N . ALA A 1 280 ? 32.499 -18.636 2.211 1.00 51.88 280 ALA A N 1
ATOM 2279 C CA . ALA A 1 280 ? 33.154 -19.542 3.154 1.00 51.88 280 ALA A CA 1
ATOM 2280 C C . ALA A 1 280 ? 34.007 -18.792 4.195 1.00 51.88 280 ALA A C 1
ATOM 2282 O O . ALA A 1 280 ? 34.102 -19.243 5.332 1.00 51.88 280 ALA A O 1
ATOM 2283 N N . THR A 1 281 ? 34.584 -17.638 3.838 1.00 52.16 281 THR A N 1
ATOM 2284 C CA . THR A 1 281 ? 35.373 -16.821 4.779 1.00 52.16 281 THR A CA 1
ATOM 2285 C C . THR A 1 281 ? 34.481 -16.037 5.742 1.00 52.16 281 THR A C 1
ATOM 2287 O O . THR A 1 281 ? 34.778 -16.003 6.931 1.00 52.16 281 THR A O 1
ATOM 2290 N N . ASP A 1 282 ? 33.340 -15.512 5.281 1.00 48.22 282 ASP A N 1
ATOM 2291 C CA . ASP A 1 282 ? 32.404 -14.794 6.162 1.00 48.22 282 ASP A CA 1
ATOM 2292 C C . ASP A 1 282 ? 31.698 -15.714 7.173 1.00 48.22 282 ASP A C 1
ATOM 2294 O O . ASP A 1 282 ? 31.372 -15.279 8.275 1.00 48.22 282 ASP A O 1
ATOM 2298 N N . ARG A 1 283 ? 31.511 -17.005 6.853 1.00 49.34 283 ARG A N 1
ATOM 2299 C CA . ARG A 1 283 ? 30.964 -17.988 7.809 1.00 49.34 283 ARG A CA 1
ATOM 2300 C C . ARG A 1 283 ? 31.963 -18.383 8.897 1.00 49.34 283 ARG A C 1
ATOM 2302 O O . ARG A 1 283 ? 31.564 -18.530 10.042 1.00 49.34 283 ARG A O 1
ATOM 2309 N N . SER A 1 284 ? 33.252 -18.484 8.568 1.00 45.53 284 SER A N 1
ATOM 2310 C CA . SER A 1 284 ? 34.291 -18.804 9.558 1.00 45.53 284 SER A CA 1
ATOM 2311 C C . SER A 1 284 ? 34.524 -17.675 10.566 1.00 45.53 284 SER A C 1
ATOM 2313 O O . SER A 1 284 ? 34.931 -17.952 11.688 1.00 45.53 284 SER A O 1
ATOM 2315 N N . SER A 1 285 ? 34.294 -16.417 10.180 1.00 47.62 285 SER A N 1
ATOM 2316 C CA . SER A 1 285 ? 34.452 -15.265 11.079 1.00 47.62 285 SER A CA 1
ATOM 2317 C C . SER A 1 285 ? 33.261 -15.087 12.025 1.00 47.62 285 SER A C 1
ATOM 2319 O O . SER A 1 285 ? 33.435 -14.574 13.126 1.00 47.62 285 SER A O 1
ATOM 2321 N N . ALA A 1 286 ? 32.065 -15.523 11.615 1.00 50.66 286 ALA A N 1
ATOM 2322 C CA . ALA A 1 286 ? 30.873 -15.486 12.459 1.00 50.66 286 ALA A CA 1
ATOM 2323 C C . ALA A 1 286 ? 30.933 -16.532 13.587 1.00 50.66 286 ALA A C 1
ATOM 2325 O O . ALA A 1 286 ? 30.609 -16.208 14.722 1.00 50.66 286 ALA A O 1
ATOM 2326 N N . ASP A 1 287 ? 31.451 -17.734 13.312 1.00 47.84 287 ASP A N 1
ATOM 2327 C CA . ASP A 1 287 ? 31.553 -18.798 14.324 1.00 47.84 287 ASP A CA 1
ATOM 2328 C C . ASP A 1 287 ? 32.635 -18.531 15.395 1.00 47.84 287 ASP A C 1
ATOM 2330 O O . ASP A 1 287 ? 32.602 -19.126 16.469 1.00 47.84 287 ASP A O 1
ATOM 2334 N N . ILE A 1 288 ? 33.584 -17.616 15.148 1.00 50.66 288 ILE A N 1
ATOM 2335 C CA . ILE A 1 288 ? 34.610 -17.221 16.137 1.00 50.66 288 ILE A CA 1
ATOM 2336 C C . ILE A 1 288 ? 34.105 -16.097 17.060 1.00 50.66 288 ILE A C 1
ATOM 2338 O O . ILE A 1 288 ? 34.567 -15.983 18.194 1.00 50.66 288 ILE A O 1
ATOM 2342 N N . ALA A 1 289 ? 33.134 -15.294 16.617 1.00 47.69 289 ALA A N 1
ATOM 2343 C CA . ALA A 1 289 ? 32.567 -14.208 17.420 1.00 47.69 289 ALA A CA 1
ATOM 2344 C C . ALA A 1 289 ? 31.577 -14.689 18.500 1.00 47.69 289 ALA A C 1
ATOM 2346 O O . ALA A 1 289 ? 31.315 -13.944 19.436 1.00 47.69 289 ALA A O 1
ATOM 2347 N N . ASP A 1 290 ? 31.084 -15.928 18.403 1.00 44.72 290 ASP A N 1
ATOM 2348 C CA . ASP A 1 290 ? 30.157 -16.535 19.372 1.00 44.72 290 ASP A CA 1
ATOM 2349 C C . ASP A 1 290 ? 30.860 -17.428 20.426 1.00 44.72 290 ASP A C 1
ATOM 2351 O O . ASP A 1 290 ? 30.197 -18.087 21.229 1.00 44.72 290 ASP A O 1
ATOM 2355 N N . MET A 1 291 ? 32.201 -17.460 20.455 1.00 46.06 291 MET A N 1
ATOM 2356 C CA . MET A 1 291 ? 32.993 -18.200 21.460 1.00 46.06 291 MET A CA 1
ATOM 2357 C C . MET A 1 291 ? 33.872 -17.311 22.365 1.00 46.06 291 MET A C 1
ATOM 2359 O O . MET A 1 291 ? 34.762 -17.831 23.042 1.00 46.06 291 MET A O 1
ATOM 2363 N N . VAL A 1 292 ? 33.612 -15.999 22.428 1.00 44.75 292 VAL A N 1
ATOM 2364 C CA . VAL A 1 292 ? 34.204 -15.054 23.403 1.00 44.75 292 VAL A CA 1
ATOM 2365 C C . VAL A 1 292 ? 33.090 -14.292 24.105 1.00 44.75 292 VAL A C 1
ATOM 2367 O O . VAL A 1 292 ? 33.158 -14.183 25.349 1.00 44.75 292 VAL A O 1
#

pLDDT: mean 71.4, std 18.09, range [36.34, 94.31]

Secondary structure (DSSP, 8-state):
--TTSSHHHHHHHHHHHHHHHHHHHHHHHHHHS-GGGGTTT---HHHHHHHHHHHTTT------TTTHHHHHHHHHHHHHHHHHHHHHHHHHHHH--STTHHHHHHHHHHHHHHIIIIIIIIIHHHIIIIIIS---HHHHHTSTTEEEEEEEEEETTEEEEEEEEEES-TT--SSHHHHHHHHH-SSGGGTT-TTSPPHHHHTTT-S-SS-SSPPPHHHHHHHHHHHH-S-----------------------------SSSSSSGGGS---HHHHHHHHHHHHHHHHHT--

Radius of gyration: 30.45 Å; chains: 1; bounding box: 86×40×94 Å